Protein AF-A0A9Q3CQA9-F1 (afdb_monomer)

Structure (mmCIF, N/CA/C/O backbone):
data_AF-A0A9Q3CQA9-F1
#
_entry.id   AF-A0A9Q3CQA9-F1
#
loop_
_atom_site.group_PDB
_atom_site.id
_atom_site.type_symbol
_atom_site.label_atom_id
_atom_site.label_alt_id
_atom_site.label_comp_id
_atom_site.label_asym_id
_atom_site.label_entity_id
_atom_site.label_seq_id
_atom_site.pdbx_PDB_ins_code
_atom_site.Cartn_x
_atom_site.Cartn_y
_atom_site.Cartn_z
_atom_site.occupancy
_atom_site.B_iso_or_equiv
_atom_site.auth_seq_id
_atom_site.auth_comp_id
_atom_site.auth_asym_id
_atom_site.auth_atom_id
_atom_site.pdbx_PDB_model_num
ATOM 1 N N . MET A 1 1 ? -3.942 -3.674 -30.592 1.00 35.31 1 MET A N 1
ATOM 2 C CA . MET A 1 1 ? -2.591 -4.211 -30.317 1.00 35.31 1 MET A CA 1
ATOM 3 C C . MET A 1 1 ? -1.719 -3.025 -29.947 1.00 35.31 1 MET A C 1
ATOM 5 O O . MET A 1 1 ? -1.424 -2.223 -30.818 1.00 35.31 1 MET A O 1
ATOM 9 N N . SER A 1 2 ? -1.434 -2.819 -28.662 1.00 37.16 2 SER A N 1
ATOM 10 C CA . SER A 1 2 ? -0.669 -1.647 -28.221 1.00 37.16 2 SER A CA 1
ATOM 11 C C . SER A 1 2 ? 0.801 -1.852 -28.573 1.00 37.16 2 SER A C 1
ATOM 13 O O . SER A 1 2 ? 1.455 -2.723 -28.003 1.00 37.16 2 SER A O 1
ATOM 15 N N . SER A 1 3 ? 1.314 -1.053 -29.502 1.00 43.88 3 SER A N 1
ATOM 16 C CA . SER A 1 3 ? 2.709 -0.997 -29.960 1.00 43.88 3 SER A CA 1
ATOM 17 C C . SER A 1 3 ? 3.686 -0.455 -28.899 1.00 43.88 3 SER A C 1
ATOM 19 O O . SER A 1 3 ? 4.718 0.109 -29.237 1.00 43.88 3 SER A O 1
ATOM 21 N N . ASP A 1 4 ? 3.362 -0.601 -27.610 1.00 55.28 4 ASP A N 1
ATOM 22 C CA . ASP A 1 4 ? 3.894 0.233 -26.524 1.00 55.28 4 ASP A CA 1
ATOM 23 C C . ASP A 1 4 ? 4.779 -0.533 -25.516 1.00 55.28 4 ASP A C 1
ATOM 25 O O . ASP A 1 4 ? 4.992 -0.105 -24.380 1.00 55.28 4 ASP A O 1
ATOM 29 N N . GLY A 1 5 ? 5.299 -1.693 -25.931 1.00 66.62 5 GLY A N 1
ATOM 30 C CA . GLY A 1 5 ? 6.343 -2.462 -25.239 1.00 66.62 5 GLY A CA 1
ATOM 31 C C . GLY A 1 5 ? 5.919 -3.199 -23.962 1.00 66.62 5 GLY A C 1
ATOM 32 O O . GLY A 1 5 ? 6.443 -4.274 -23.700 1.00 66.62 5 GLY A O 1
ATOM 33 N N . LEU A 1 6 ? 4.953 -2.694 -23.188 1.00 75.06 6 LEU A N 1
ATOM 34 C CA . LEU A 1 6 ? 4.469 -3.332 -21.959 1.00 75.06 6 LEU A CA 1
ATOM 35 C C . LEU A 1 6 ? 3.087 -3.967 -22.179 1.00 75.06 6 LEU A C 1
ATOM 37 O O . LEU A 1 6 ? 2.097 -3.274 -22.402 1.00 75.06 6 LEU A O 1
ATOM 41 N N . SER A 1 7 ? 3.002 -5.296 -22.094 1.00 82.56 7 SER A N 1
ATOM 42 C CA . SER A 1 7 ? 1.751 -6.048 -22.260 1.00 82.56 7 SER A CA 1
ATOM 43 C C . SER A 1 7 ? 1.575 -7.107 -21.166 1.00 82.56 7 SER A C 1
ATOM 45 O O . SER A 1 7 ? 2.548 -7.577 -20.574 1.00 82.56 7 SER A O 1
ATOM 47 N N . LYS A 1 8 ? 0.323 -7.501 -20.877 1.00 78.00 8 LYS A N 1
ATOM 48 C CA . LYS A 1 8 ? 0.034 -8.564 -19.893 1.00 78.00 8 LYS A CA 1
ATOM 49 C C . LYS A 1 8 ? 0.731 -9.895 -20.242 1.00 78.00 8 LYS A C 1
ATOM 51 O O . LYS A 1 8 ? 1.300 -10.481 -19.322 1.00 78.00 8 LYS A O 1
ATOM 56 N N . PRO A 1 9 ? 0.747 -10.354 -21.514 1.00 77.62 9 PRO A N 1
ATOM 57 C CA . PRO A 1 9 ? 1.475 -11.565 -21.894 1.00 77.62 9 PRO A CA 1
ATOM 58 C C . PRO A 1 9 ? 2.984 -11.439 -21.694 1.00 77.62 9 PRO A C 1
ATOM 60 O O . PRO A 1 9 ? 3.596 -12.366 -21.180 1.00 77.62 9 PRO A O 1
ATOM 63 N N . LEU A 1 10 ? 3.579 -10.280 -22.012 1.00 78.06 10 LEU A N 1
ATOM 64 C CA . LEU A 1 10 ? 5.006 -10.057 -21.767 1.00 78.06 10 LEU A CA 1
ATOM 65 C C . LEU A 1 10 ? 5.328 -10.163 -20.275 1.00 78.06 10 LEU A C 1
ATOM 67 O O . LEU A 1 10 ? 6.265 -10.856 -19.903 1.00 78.06 10 LEU A O 1
ATOM 71 N N . ARG A 1 11 ? 4.524 -9.534 -19.408 1.00 76.94 11 ARG A N 1
ATOM 72 C CA . ARG A 1 11 ? 4.689 -9.665 -17.953 1.00 76.94 11 ARG A CA 1
ATOM 73 C C . ARG A 1 11 ? 4.642 -11.130 -17.511 1.00 76.94 11 ARG A C 1
ATOM 75 O O . ARG A 1 11 ? 5.478 -11.529 -16.710 1.00 76.94 11 ARG A O 1
ATOM 82 N N . ALA A 1 12 ? 3.681 -11.911 -18.008 1.00 76.56 12 ALA A N 1
ATOM 83 C CA . ALA A 1 12 ? 3.568 -13.330 -17.669 1.00 76.56 12 ALA A CA 1
ATOM 84 C C . ALA A 1 12 ? 4.811 -14.118 -18.116 1.00 76.56 12 ALA A C 1
ATOM 86 O O . ALA A 1 12 ? 5.418 -14.806 -17.301 1.00 76.56 12 ALA A O 1
ATOM 87 N N . ALA A 1 13 ? 5.252 -13.917 -19.360 1.00 78.06 13 ALA A N 1
ATOM 88 C CA . ALA A 1 13 ? 6.439 -14.568 -19.907 1.00 78.06 13 ALA A CA 1
ATOM 89 C C . ALA A 1 13 ? 7.726 -14.198 -19.148 1.00 78.06 13 ALA A C 1
ATOM 91 O O . ALA A 1 13 ? 8.565 -15.057 -18.905 1.00 78.06 13 ALA A O 1
ATOM 92 N N . LEU A 1 14 ? 7.885 -12.938 -18.723 1.00 78.25 14 LEU A N 1
ATOM 93 C CA . LEU A 1 14 ? 9.052 -12.515 -17.938 1.00 78.25 14 LEU A CA 1
ATOM 94 C C . LEU A 1 14 ? 9.069 -13.136 -16.534 1.00 78.25 14 LEU A C 1
ATOM 96 O O . LEU A 1 14 ? 10.142 -13.456 -16.028 1.00 78.25 14 LEU A O 1
ATOM 100 N N . VAL A 1 15 ? 7.900 -13.330 -15.913 1.00 77.06 15 VAL A N 1
ATOM 101 C CA . VAL A 1 15 ? 7.785 -14.031 -14.621 1.00 77.06 15 VAL A CA 1
ATOM 102 C C . VAL A 1 15 ? 8.117 -15.519 -14.768 1.00 77.06 15 VAL A C 1
ATOM 104 O O . VAL A 1 15 ? 8.731 -16.100 -13.876 1.00 77.06 15 VAL A O 1
ATOM 107 N N . GLU A 1 16 ? 7.743 -16.146 -15.884 1.00 78.94 16 GLU A N 1
ATOM 108 C CA . GLU A 1 16 ? 8.148 -17.523 -16.187 1.00 78.94 16 GLU A CA 1
ATOM 109 C C . GLU A 1 16 ? 9.655 -17.617 -16.458 1.00 78.94 16 GLU A C 1
ATOM 111 O O . GLU A 1 16 ? 10.320 -18.508 -15.933 1.00 78.94 16 GLU A O 1
ATOM 116 N N . LEU A 1 17 ? 10.227 -16.663 -17.195 1.00 77.75 17 LEU A N 1
ATOM 117 C CA . LEU A 1 17 ? 11.657 -16.632 -17.501 1.00 77.75 17 LEU A CA 1
ATOM 118 C C . LEU A 1 17 ? 12.518 -16.496 -16.236 1.00 77.75 17 LEU A C 1
ATOM 120 O O . LEU A 1 17 ? 13.511 -17.208 -16.123 1.00 77.75 17 LEU A O 1
ATOM 124 N N . ASP A 1 18 ? 12.109 -15.676 -15.260 1.00 73.50 18 ASP A N 1
ATOM 125 C CA . ASP A 1 18 ? 12.754 -15.604 -13.932 1.00 73.50 18 ASP A CA 1
ATOM 126 C C . ASP A 1 18 ? 12.847 -16.992 -13.269 1.00 73.50 18 ASP A C 1
ATOM 128 O O . ASP A 1 18 ? 13.887 -17.379 -12.737 1.00 73.50 18 ASP A O 1
ATOM 132 N N . ARG A 1 19 ? 11.782 -17.798 -13.372 1.00 76.81 19 ARG A N 1
ATOM 133 C CA . ARG A 1 19 ? 11.736 -19.140 -12.771 1.00 76.81 19 ARG A CA 1
ATOM 134 C C . ARG A 1 19 ? 12.602 -20.161 -13.504 1.00 76.81 19 ARG A C 1
ATOM 136 O O . ARG A 1 19 ? 13.185 -21.022 -12.851 1.00 76.81 19 ARG A O 1
ATOM 143 N N . TYR A 1 20 ? 12.656 -20.099 -14.834 1.00 80.75 20 TYR A N 1
ATOM 144 C CA . TYR A 1 20 ? 13.288 -21.141 -15.650 1.00 80.75 20 TYR A CA 1
ATOM 145 C C . TYR A 1 20 ? 14.710 -20.800 -16.113 1.00 80.75 20 TYR A C 1
ATOM 147 O O . TYR A 1 20 ? 15.463 -21.716 -16.440 1.00 80.75 20 TYR A O 1
ATOM 155 N N . ILE A 1 21 ? 15.109 -19.521 -16.137 1.00 83.44 21 ILE A N 1
ATOM 156 C CA . ILE A 1 21 ? 16.432 -19.087 -16.624 1.00 83.44 21 ILE A CA 1
ATOM 157 C C . ILE A 1 21 ? 17.040 -17.990 -15.718 1.00 83.44 21 ILE A C 1
ATOM 159 O O . ILE A 1 21 ? 17.185 -16.836 -16.137 1.00 83.44 21 ILE A O 1
ATOM 163 N N . PRO A 1 22 ? 17.484 -18.336 -14.491 1.00 80.12 22 PRO A N 1
ATOM 164 C CA . PRO A 1 22 ? 18.067 -17.378 -13.544 1.00 80.12 22 PRO A CA 1
ATOM 165 C C . PRO A 1 22 ? 19.235 -16.519 -14.078 1.00 80.12 22 PRO A C 1
ATOM 167 O O . PRO A 1 22 ? 19.304 -15.344 -13.717 1.00 80.12 22 PRO A O 1
ATOM 170 N N . PRO A 1 23 ? 20.139 -17.011 -14.958 1.00 87.12 23 PRO A N 1
ATOM 171 C CA . PRO A 1 23 ? 21.236 -16.191 -15.485 1.00 87.12 23 PRO A CA 1
ATOM 172 C C . PRO A 1 23 ? 20.792 -14.969 -16.301 1.00 87.12 23 PRO A C 1
ATOM 174 O O . PRO A 1 23 ? 21.544 -14.004 -16.415 1.00 87.12 23 PRO A O 1
ATOM 177 N N . LEU A 1 24 ? 19.582 -14.988 -16.870 1.00 84.62 24 LEU A N 1
ATOM 178 C CA . LEU A 1 24 ? 19.046 -13.868 -17.649 1.00 84.62 24 LEU A CA 1
ATOM 179 C C . LEU A 1 24 ? 18.341 -12.821 -16.781 1.00 84.62 24 LEU A C 1
ATOM 181 O O . LEU A 1 24 ? 18.075 -11.715 -17.261 1.00 84.62 24 LEU A O 1
ATOM 185 N N . LEU A 1 25 ? 18.060 -13.143 -15.516 1.00 85.25 25 LEU A N 1
ATOM 186 C CA . LEU A 1 25 ? 17.308 -12.278 -14.616 1.00 85.25 25 LEU A CA 1
ATOM 187 C C . LEU A 1 25 ? 17.906 -10.866 -14.492 1.00 85.25 25 LEU A C 1
ATOM 189 O O . LEU A 1 25 ? 17.133 -9.922 -14.642 1.00 85.25 25 LEU A O 1
ATOM 193 N N . PRO A 1 26 ? 19.230 -10.665 -14.315 1.00 88.62 26 PRO A N 1
ATOM 194 C CA . PRO A 1 26 ? 19.786 -9.316 -14.189 1.00 88.62 26 PRO A CA 1
ATOM 195 C C . PRO A 1 26 ? 19.536 -8.450 -15.433 1.00 88.62 26 PRO A C 1
ATOM 197 O O . PRO A 1 26 ? 19.167 -7.283 -15.324 1.00 88.62 26 PRO A O 1
ATOM 200 N N . ILE A 1 27 ? 19.656 -9.041 -16.627 1.00 88.25 27 ILE A N 1
ATOM 201 C CA . ILE A 1 27 ? 19.441 -8.345 -17.906 1.00 88.25 27 ILE A CA 1
ATOM 202 C C . ILE A 1 27 ? 17.962 -7.971 -18.063 1.00 88.25 27 ILE A C 1
ATOM 204 O O . ILE A 1 27 ? 17.628 -6.871 -18.514 1.00 88.25 27 ILE A O 1
ATOM 208 N N . VAL A 1 28 ? 17.064 -8.888 -17.694 1.00 88.31 28 VAL A N 1
ATOM 209 C CA . VAL A 1 28 ? 15.616 -8.654 -17.732 1.00 88.31 28 VAL A CA 1
ATOM 210 C C . VAL A 1 28 ? 15.214 -7.582 -16.723 1.00 88.31 28 VAL A C 1
ATOM 212 O O . VAL A 1 28 ? 14.477 -6.669 -17.091 1.00 88.31 28 VAL A O 1
ATOM 215 N N . GLN A 1 29 ? 15.713 -7.658 -15.487 1.00 90.62 29 GLN A N 1
ATOM 216 C CA . GLN A 1 29 ? 15.457 -6.677 -14.433 1.00 90.62 29 GLN A CA 1
ATOM 217 C C . GLN A 1 29 ? 15.866 -5.276 -14.876 1.00 90.62 29 GLN A C 1
ATOM 219 O O . GLN A 1 29 ? 15.056 -4.358 -14.784 1.00 90.62 29 GLN A O 1
ATOM 224 N N . GLU A 1 30 ? 17.078 -5.112 -15.408 1.00 90.44 30 GLU A N 1
ATOM 225 C CA . GLU A 1 30 ? 17.573 -3.810 -15.852 1.00 90.44 30 GLU A CA 1
ATOM 226 C C . GLU A 1 30 ? 16.706 -3.223 -16.976 1.00 90.44 30 GLU A C 1
ATOM 228 O O . GLU A 1 30 ? 16.252 -2.076 -16.896 1.00 90.44 30 GLU A O 1
ATOM 233 N N . LYS A 1 31 ? 16.438 -4.010 -18.026 1.00 89.94 31 LYS A N 1
ATOM 234 C CA . LYS A 1 31 ? 15.632 -3.551 -19.168 1.00 89.94 31 LYS A CA 1
ATOM 235 C C . LYS A 1 31 ? 14.195 -3.245 -18.763 1.00 89.94 31 LYS A C 1
ATOM 237 O O . LYS A 1 31 ? 13.649 -2.224 -19.183 1.00 89.94 31 LYS A O 1
ATOM 242 N N . LEU A 1 32 ? 13.594 -4.105 -17.943 1.00 91.31 32 LEU A N 1
ATOM 243 C CA . LEU A 1 32 ? 12.234 -3.918 -17.459 1.00 91.31 32 LEU A CA 1
ATOM 244 C C . LEU A 1 32 ? 12.149 -2.696 -16.546 1.00 91.31 32 LEU A C 1
ATOM 246 O O . LEU A 1 32 ? 11.272 -1.864 -16.745 1.00 91.31 32 LEU A O 1
ATOM 250 N N . LEU A 1 33 ? 13.074 -2.533 -15.601 1.00 92.50 33 LEU A N 1
ATOM 251 C CA . LEU A 1 33 ? 13.073 -1.392 -14.689 1.00 92.50 33 LEU A CA 1
ATOM 252 C C . LEU A 1 33 ? 13.235 -0.067 -15.442 1.00 92.50 33 LEU A C 1
ATOM 254 O O . LEU A 1 33 ? 12.526 0.891 -15.148 1.00 92.50 33 LEU A O 1
ATOM 258 N N . ASN A 1 34 ? 14.088 -0.029 -16.469 1.00 90.75 34 ASN A N 1
ATOM 259 C CA . ASN A 1 34 ? 14.213 1.133 -17.346 1.00 90.75 34 ASN A CA 1
ATOM 260 C C . ASN A 1 34 ? 12.924 1.434 -18.120 1.00 90.75 34 ASN A C 1
ATOM 262 O O . ASN A 1 34 ? 12.523 2.593 -18.198 1.00 90.75 34 ASN A O 1
ATOM 266 N N . LEU A 1 35 ? 12.259 0.411 -18.664 1.00 90.75 35 LEU A N 1
ATOM 267 C CA . LEU A 1 35 ? 10.968 0.572 -19.336 1.00 90.75 35 LEU A CA 1
ATOM 268 C C . LEU A 1 35 ? 9.910 1.129 -18.372 1.00 90.75 35 LEU A C 1
ATOM 270 O O . LEU A 1 35 ? 9.194 2.068 -18.716 1.00 90.75 35 LEU A O 1
ATOM 274 N N . LEU A 1 36 ? 9.824 0.568 -17.163 1.00 92.25 36 LEU A N 1
ATOM 275 C CA . LEU A 1 36 ? 8.880 1.003 -16.135 1.00 92.25 36 LEU A CA 1
ATOM 276 C C . LEU A 1 36 ? 9.161 2.440 -15.690 1.00 92.25 36 LEU A C 1
ATOM 278 O O . LEU A 1 36 ? 8.227 3.232 -15.606 1.00 92.25 36 LEU A O 1
ATOM 282 N N . ALA A 1 37 ? 10.427 2.796 -15.467 1.00 91.06 37 ALA A N 1
ATOM 283 C CA . ALA A 1 37 ? 10.817 4.156 -15.115 1.00 91.06 37 ALA A CA 1
ATOM 284 C C . ALA A 1 37 ? 10.406 5.150 -16.207 1.00 91.06 37 ALA A C 1
ATOM 286 O O . ALA A 1 37 ? 9.688 6.097 -15.910 1.00 91.06 37 ALA A O 1
ATOM 287 N N . VAL A 1 38 ? 10.695 4.867 -17.482 1.00 89.06 38 VAL A N 1
ATOM 288 C CA . VAL A 1 38 ? 10.288 5.750 -18.589 1.00 89.06 38 VAL A CA 1
ATOM 289 C C . VAL A 1 38 ? 8.769 5.922 -18.639 1.00 89.06 38 VAL A C 1
ATOM 291 O O . VAL A 1 38 ? 8.284 7.029 -18.855 1.00 89.06 38 VAL A O 1
ATOM 294 N N . LYS A 1 39 ? 7.991 4.862 -18.391 1.00 89.69 39 LYS A N 1
ATOM 295 C CA . LYS A 1 39 ? 6.521 4.958 -18.372 1.00 89.69 39 LYS A CA 1
ATOM 296 C C . LYS A 1 39 ? 5.960 5.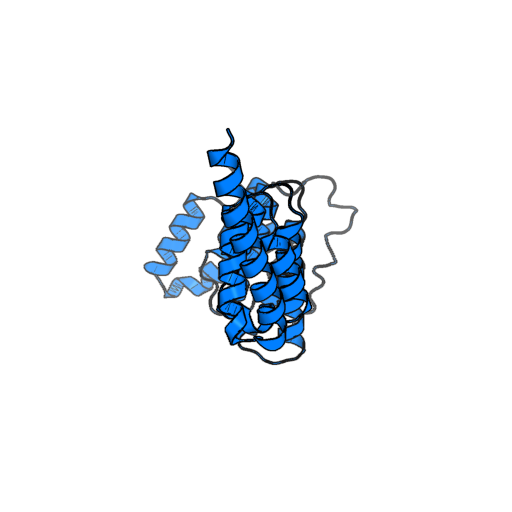709 -17.158 1.00 89.69 39 LYS A C 1
ATOM 298 O O . LYS A 1 39 ? 4.844 6.212 -17.252 1.00 89.69 39 LYS A O 1
ATOM 303 N N . LEU A 1 40 ? 6.690 5.780 -16.044 1.00 90.31 40 LEU A N 1
ATOM 304 C CA . LEU A 1 40 ? 6.222 6.385 -14.788 1.00 90.31 40 LEU A CA 1
ATOM 305 C C . LEU A 1 40 ? 6.797 7.780 -14.507 1.00 90.31 40 LEU A C 1
ATOM 307 O O . LEU A 1 40 ? 6.146 8.560 -13.816 1.00 90.31 40 LEU A O 1
ATOM 311 N N . SER A 1 41 ? 7.995 8.092 -15.002 1.00 87.56 41 SER A N 1
ATOM 312 C CA . SER A 1 41 ? 8.691 9.370 -14.791 1.00 87.56 41 SER A CA 1
ATOM 313 C C . SER A 1 41 ? 9.148 10.052 -16.082 1.00 87.56 41 SER A C 1
ATOM 315 O O . SER A 1 41 ? 9.584 11.196 -16.024 1.00 87.56 41 SER A O 1
ATOM 317 N N . GLY A 1 42 ? 9.069 9.381 -17.237 1.00 84.75 42 GLY A N 1
ATOM 318 C CA . GLY A 1 42 ? 9.608 9.880 -18.510 1.00 84.75 42 GLY A CA 1
ATOM 319 C C . GLY A 1 42 ? 11.113 9.648 -18.691 1.00 84.75 42 GLY A C 1
ATOM 320 O O . GLY A 1 42 ? 11.633 9.840 -19.786 1.00 84.75 42 GLY A O 1
ATOM 321 N N . GLU A 1 43 ? 11.815 9.177 -17.659 1.00 84.19 43 GLU A N 1
ATOM 322 C CA . GLU A 1 43 ? 13.265 8.976 -17.666 1.00 84.19 43 GLU A CA 1
ATOM 323 C C . GLU A 1 43 ? 13.651 7.529 -17.329 1.00 84.19 43 GLU A C 1
ATOM 325 O O . GLU A 1 43 ? 12.923 6.808 -16.650 1.00 84.19 43 GLU A O 1
ATOM 330 N N . LYS A 1 44 ? 14.838 7.097 -17.776 1.00 87.12 44 LYS A N 1
ATOM 331 C CA . LYS A 1 44 ? 15.408 5.795 -17.393 1.00 87.12 44 LYS A CA 1
ATOM 332 C C . LYS A 1 44 ? 15.691 5.736 -15.892 1.00 87.12 44 LYS A C 1
ATOM 334 O O . LYS A 1 44 ? 15.967 6.758 -15.264 1.00 87.12 44 LYS A O 1
ATOM 339 N N . PHE A 1 45 ? 15.678 4.526 -15.336 1.00 86.62 45 PHE A N 1
ATOM 340 C CA . PHE A 1 45 ? 15.959 4.320 -13.922 1.00 86.62 45 PHE A CA 1
ATOM 341 C C . PHE A 1 45 ? 17.409 4.700 -13.606 1.00 86.62 45 PHE A C 1
ATOM 343 O O . PHE A 1 45 ? 18.335 4.320 -14.324 1.00 86.62 45 PHE A O 1
ATOM 350 N N . LYS A 1 46 ? 17.605 5.440 -12.514 1.00 82.06 46 LYS A N 1
ATOM 351 C CA . LYS A 1 46 ? 18.921 5.849 -12.019 1.00 82.06 46 LYS A CA 1
ATOM 352 C C . LYS A 1 46 ? 19.102 5.281 -10.608 1.00 82.06 46 LYS A C 1
ATOM 354 O O . LYS A 1 46 ? 18.230 5.512 -9.770 1.00 82.06 46 LYS A O 1
ATOM 359 N N . PRO A 1 47 ? 20.180 4.525 -10.340 1.00 74.81 47 PRO A N 1
ATOM 360 C CA . PRO A 1 47 ? 20.432 3.983 -9.012 1.00 74.81 47 PRO A CA 1
ATOM 361 C C . PRO A 1 47 ? 20.802 5.091 -8.004 1.00 74.81 47 PRO A C 1
ATOM 363 O O . PRO A 1 47 ? 21.239 6.173 -8.413 1.00 74.81 47 PRO A O 1
ATOM 366 N N . PRO A 1 48 ? 20.674 4.817 -6.691 1.00 68.75 48 PRO A N 1
ATOM 367 C CA . PRO A 1 48 ? 20.981 5.788 -5.641 1.00 68.75 48 PRO A CA 1
ATOM 368 C C . PRO A 1 48 ? 22.433 6.272 -5.714 1.00 68.75 48 PRO A C 1
ATOM 370 O O . PRO A 1 48 ? 23.348 5.462 -5.874 1.00 68.75 48 PRO A O 1
ATOM 373 N N . GLY A 1 49 ? 22.647 7.581 -5.555 1.00 63.34 49 GLY A N 1
ATOM 374 C CA . GLY A 1 49 ? 23.975 8.214 -5.583 1.00 63.34 49 GLY A CA 1
ATOM 375 C C . GLY A 1 49 ? 24.302 8.985 -6.867 1.00 63.34 49 GLY A C 1
ATOM 376 O O . GLY A 1 49 ? 25.282 9.725 -6.892 1.00 63.34 49 GLY A O 1
ATOM 377 N N . MET A 1 50 ? 23.470 8.885 -7.906 1.00 60.47 50 MET A N 1
ATOM 378 C CA . MET A 1 50 ? 23.468 9.860 -9.002 1.00 60.47 50 MET A CA 1
ATOM 379 C C . MET A 1 50 ? 22.567 11.047 -8.635 1.00 60.47 50 MET A C 1
ATOM 381 O O . MET A 1 50 ? 21.555 10.834 -7.975 1.00 60.47 50 MET A O 1
ATOM 385 N N . PRO A 1 51 ? 22.879 12.293 -9.037 1.00 55.34 51 PRO A N 1
ATOM 386 C CA . PRO A 1 51 ? 21.967 13.412 -8.837 1.00 55.34 51 PRO A CA 1
ATOM 387 C C . PRO A 1 51 ? 20.679 13.142 -9.617 1.00 55.34 51 PRO A C 1
ATOM 389 O O . PRO A 1 51 ? 20.663 13.152 -10.850 1.00 55.34 51 PRO A O 1
ATOM 392 N N . VAL A 1 52 ? 19.602 12.855 -8.889 1.00 55.47 52 VAL A N 1
ATOM 393 C CA . VAL A 1 52 ? 18.304 12.558 -9.482 1.00 55.47 52 VAL A CA 1
ATOM 394 C C . VAL A 1 52 ? 17.358 13.711 -9.220 1.00 55.47 52 VAL A C 1
ATOM 396 O O . VAL A 1 52 ? 16.962 13.964 -8.087 1.00 55.47 52 VAL A O 1
ATOM 399 N N . ASN A 1 53 ? 16.984 14.421 -10.280 1.00 55.84 53 ASN A N 1
ATOM 400 C CA . ASN A 1 53 ? 15.957 15.448 -10.212 1.00 55.84 53 ASN A CA 1
ATOM 401 C C . ASN A 1 53 ? 14.654 14.876 -10.782 1.00 55.84 53 ASN A C 1
ATOM 403 O O . ASN A 1 53 ? 14.181 15.310 -11.822 1.00 55.84 53 ASN A O 1
ATOM 407 N N . TRP A 1 54 ? 14.018 13.933 -10.073 1.00 56.44 54 TRP A N 1
ATOM 408 C CA . TRP A 1 54 ? 12.684 13.412 -10.446 1.00 56.44 54 TRP A CA 1
ATOM 409 C C . TRP A 1 54 ? 11.571 14.481 -10.439 1.00 56.44 54 TRP A C 1
ATOM 411 O O . TRP A 1 54 ? 10.416 14.200 -10.777 1.00 56.44 54 TRP A O 1
ATOM 421 N N . ARG A 1 55 ? 11.912 15.698 -10.000 1.00 47.12 55 ARG A N 1
ATOM 422 C CA . ARG A 1 55 ? 11.089 16.912 -10.030 1.00 47.12 55 ARG A CA 1
ATOM 423 C C . ARG A 1 55 ? 11.206 17.687 -11.340 1.00 47.12 55 ARG A C 1
ATOM 425 O O . ARG A 1 55 ? 10.299 18.451 -11.651 1.00 47.12 55 ARG A O 1
ATOM 432 N N . ALA A 1 56 ? 12.284 17.490 -12.096 1.00 45.97 56 ALA A N 1
ATOM 433 C CA . ALA A 1 56 ? 12.386 17.972 -13.462 1.00 45.97 56 ALA A CA 1
ATOM 434 C C . ALA A 1 56 ? 11.617 16.986 -14.343 1.00 45.97 56 ALA A C 1
ATOM 436 O O . ALA A 1 56 ? 12.184 16.099 -14.969 1.00 45.97 56 ALA A O 1
ATOM 437 N N . GLY A 1 57 ? 10.289 17.111 -14.346 1.00 48.38 57 GLY A N 1
ATOM 438 C CA . GLY A 1 57 ? 9.543 16.648 -15.508 1.00 48.38 57 GLY A CA 1
ATOM 439 C C . GLY A 1 57 ? 10.093 17.345 -16.762 1.00 48.38 57 GLY A C 1
ATOM 440 O O . GLY A 1 57 ? 10.757 18.382 -16.638 1.00 48.38 57 GLY A O 1
ATOM 441 N N . PRO A 1 58 ? 9.846 16.802 -17.962 1.00 41.75 58 PRO A N 1
ATOM 442 C CA . PRO A 1 58 ? 10.259 17.462 -19.193 1.00 41.75 58 PRO A CA 1
ATOM 443 C C . PRO A 1 58 ? 9.806 18.929 -19.190 1.00 41.75 58 PRO A C 1
ATOM 445 O O . PRO A 1 58 ? 8.759 19.259 -18.626 1.00 41.75 58 PRO A O 1
ATOM 448 N N . SER A 1 59 ? 10.617 19.811 -19.780 1.00 35.81 59 SER A N 1
ATOM 449 C CA . SER A 1 59 ? 10.278 21.227 -19.932 1.00 35.81 59 SER A CA 1
ATOM 450 C C . SER A 1 59 ? 8.845 21.359 -20.450 1.00 35.81 59 SER A C 1
ATOM 452 O O . SER A 1 59 ? 8.458 20.684 -21.405 1.00 35.81 59 SER A O 1
ATOM 454 N N . VAL A 1 60 ? 8.065 22.238 -19.817 1.00 44.00 60 VAL A N 1
ATOM 455 C CA . VAL A 1 60 ? 6.635 22.497 -20.082 1.00 44.00 60 VAL A CA 1
ATOM 456 C C . VAL A 1 60 ? 6.363 22.840 -21.561 1.00 44.00 60 VAL A C 1
ATOM 458 O O . VAL A 1 60 ? 5.227 22.799 -22.016 1.00 44.00 60 VAL A O 1
ATOM 461 N N . THR A 1 61 ? 7.408 23.118 -22.337 1.00 40.03 61 THR A N 1
ATOM 462 C CA . THR A 1 61 ? 7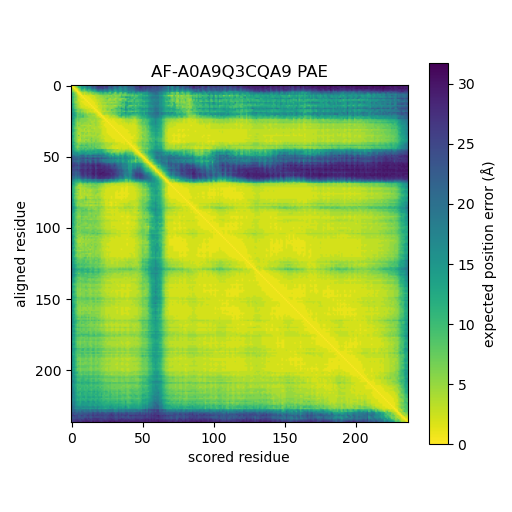.365 23.455 -23.759 1.00 40.03 61 THR A CA 1
ATOM 463 C C . THR A 1 61 ? 7.283 22.268 -24.733 1.00 40.03 61 THR A C 1
ATOM 465 O O . THR A 1 61 ? 6.910 22.514 -25.873 1.00 40.03 61 THR A O 1
ATOM 468 N N . ASP A 1 62 ? 7.542 21.013 -24.324 1.00 40.41 62 ASP A N 1
ATOM 469 C CA . ASP A 1 62 ? 7.532 19.836 -25.236 1.00 40.41 62 ASP A CA 1
ATOM 470 C C . ASP A 1 62 ? 6.497 18.738 -24.886 1.00 40.41 62 ASP A C 1
ATOM 472 O O . ASP A 1 62 ? 6.406 17.708 -25.553 1.00 40.41 62 ASP A O 1
ATOM 476 N N . LEU A 1 63 ? 5.681 18.934 -23.844 1.00 42.62 63 LEU A N 1
ATOM 477 C CA . LEU A 1 63 ? 4.788 17.905 -23.276 1.00 42.62 63 LEU A CA 1
ATOM 478 C C . LEU A 1 63 ? 3.315 17.999 -23.681 1.00 42.62 63 LEU A C 1
ATOM 480 O O . LEU A 1 63 ? 2.485 17.240 -23.178 1.00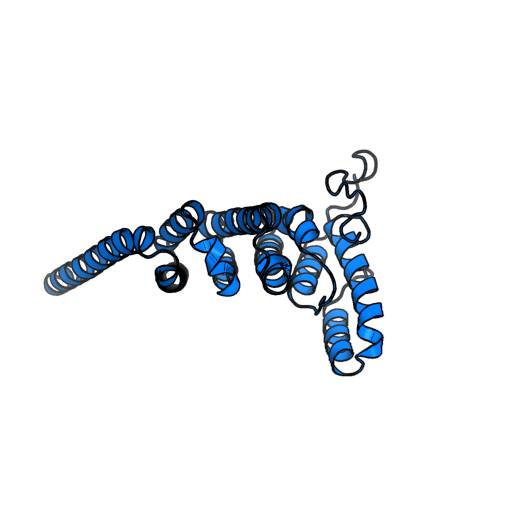 42.62 63 LEU A O 1
ATOM 484 N N . SER A 1 64 ? 2.966 18.896 -24.595 1.00 37.25 64 SER A N 1
ATOM 485 C CA . SER A 1 64 ? 1.574 19.192 -24.948 1.00 37.25 64 SER A CA 1
ATOM 486 C C . SER A 1 64 ? 0.817 18.053 -25.653 1.00 37.25 64 SER A C 1
ATOM 488 O O . SER A 1 64 ? -0.300 18.288 -26.102 1.00 37.25 64 SER A O 1
ATOM 490 N N . THR A 1 65 ? 1.371 16.840 -25.812 1.00 42.59 65 THR A N 1
ATOM 491 C CA . THR A 1 65 ? 0.775 15.833 -26.717 1.00 42.59 65 THR A CA 1
ATOM 492 C C . THR A 1 65 ? 0.646 14.389 -26.239 1.00 42.59 65 THR A C 1
ATOM 494 O O . THR A 1 65 ? 0.087 13.605 -26.998 1.00 42.59 65 THR A O 1
ATOM 497 N N . MET A 1 66 ? 0.990 13.997 -25.007 1.00 48.66 66 MET A N 1
ATOM 498 C CA . MET A 1 66 ? 0.471 12.722 -24.475 1.00 48.66 66 MET A CA 1
ATOM 499 C C . MET A 1 66 ? 0.245 12.773 -22.970 1.00 48.66 66 MET A C 1
ATOM 501 O O . MET A 1 66 ? 1.172 12.641 -22.173 1.00 48.66 66 MET A O 1
ATOM 505 N N . THR A 1 67 ? -1.023 12.868 -22.574 1.00 62.34 67 THR A N 1
ATOM 506 C CA . THR A 1 67 ? -1.442 12.384 -21.261 1.00 62.34 67 THR A CA 1
ATOM 507 C C . THR A 1 67 ? -0.966 10.932 -21.113 1.00 62.34 67 THR A C 1
ATOM 509 O O . THR A 1 67 ? -1.190 10.112 -22.011 1.00 62.34 67 THR A O 1
ATOM 512 N N . PRO A 1 68 ? -0.264 10.586 -20.021 1.00 69.44 68 PRO A N 1
ATOM 513 C CA . PRO A 1 68 ? 0.253 9.239 -19.842 1.00 69.44 68 PRO A CA 1
ATOM 514 C C . PRO A 1 68 ? -0.918 8.255 -19.845 1.00 69.44 68 PRO A C 1
ATOM 516 O O . PRO A 1 68 ? -1.856 8.380 -19.054 1.00 69.44 68 PRO A O 1
ATOM 519 N N . ASN A 1 69 ? -0.882 7.284 -20.762 1.00 87.44 69 ASN A N 1
ATOM 520 C CA . ASN A 1 69 ? -1.953 6.306 -20.916 1.00 87.44 69 ASN A CA 1
ATOM 521 C C . ASN A 1 69 ? -2.164 5.560 -19.588 1.00 87.44 69 ASN A C 1
ATOM 523 O O . ASN A 1 69 ? -1.326 4.751 -19.179 1.00 87.44 69 ASN A O 1
ATOM 527 N N . ARG A 1 70 ? -3.300 5.818 -18.925 1.00 90.75 70 ARG A N 1
ATOM 528 C CA . ARG A 1 70 ? -3.630 5.289 -17.589 1.00 90.75 70 ARG A CA 1
ATOM 529 C C . ARG A 1 70 ? -3.586 3.762 -17.537 1.00 90.75 70 ARG A C 1
ATOM 531 O O . ARG A 1 70 ? -3.206 3.200 -16.512 1.00 90.75 70 ARG A O 1
ATOM 538 N N . VAL A 1 71 ? -3.906 3.085 -18.643 1.00 91.19 71 VAL A N 1
ATOM 539 C CA . VAL A 1 71 ? -3.827 1.619 -18.750 1.00 91.19 71 VAL A CA 1
ATOM 540 C C . VAL A 1 71 ? -2.372 1.154 -18.690 1.00 91.19 71 VAL A C 1
ATOM 542 O O . VAL A 1 71 ? -2.050 0.226 -17.944 1.00 91.19 71 VAL A O 1
ATOM 545 N N . THR A 1 72 ? -1.481 1.823 -19.427 1.00 90.62 72 THR A N 1
ATOM 546 C CA . THR A 1 72 ? -0.039 1.535 -19.422 1.00 90.62 72 THR A CA 1
ATOM 547 C C . THR A 1 72 ? 0.577 1.843 -18.059 1.00 90.62 72 THR A C 1
ATOM 549 O O . THR A 1 72 ? 1.318 1.014 -17.536 1.00 90.62 72 THR A O 1
ATOM 552 N N . VAL A 1 73 ? 0.220 2.975 -17.442 1.00 94.25 73 VAL A N 1
ATOM 553 C CA . VAL A 1 73 ? 0.672 3.352 -16.089 1.00 94.25 73 VAL A CA 1
ATOM 554 C C . VAL A 1 73 ? 0.223 2.318 -15.057 1.00 94.25 73 VAL A C 1
ATOM 556 O O . VAL A 1 73 ? 1.039 1.815 -14.289 1.00 94.25 73 VAL A O 1
ATOM 559 N N . THR A 1 74 ? -1.051 1.922 -15.082 1.00 95.44 74 THR A N 1
ATOM 560 C CA . THR A 1 74 ? -1.593 0.896 -14.177 1.00 95.44 74 THR A CA 1
ATOM 561 C C . THR A 1 74 ? -0.838 -0.425 -14.325 1.00 95.44 74 THR A C 1
ATOM 563 O O . THR A 1 74 ? -0.494 -1.067 -13.330 1.00 95.44 74 THR A O 1
ATOM 566 N N . LEU A 1 75 ? -0.557 -0.847 -15.562 1.00 93.56 75 LEU A N 1
ATOM 567 C CA . LEU A 1 75 ? 0.214 -2.061 -15.817 1.00 93.56 75 LEU A CA 1
ATOM 568 C C . LEU A 1 75 ? 1.662 -1.920 -15.335 1.00 93.56 75 LEU A C 1
ATOM 570 O O . LEU A 1 75 ? 2.195 -2.872 -14.764 1.00 93.56 75 LEU A O 1
ATOM 574 N N . ALA A 1 76 ? 2.280 -0.753 -15.514 1.00 94.38 76 ALA A N 1
ATOM 575 C CA . ALA A 1 76 ? 3.635 -0.482 -15.051 1.00 94.38 76 ALA A CA 1
ATOM 576 C C . ALA A 1 76 ? 3.737 -0.561 -13.522 1.00 94.38 76 ALA A C 1
ATOM 578 O O . ALA A 1 76 ? 4.578 -1.296 -13.012 1.00 94.38 76 ALA A O 1
ATOM 579 N N . LEU A 1 77 ? 2.822 0.087 -12.795 1.00 96.62 77 LEU A N 1
ATOM 580 C CA . LEU A 1 77 ? 2.745 0.041 -11.329 1.00 96.62 77 LEU A CA 1
ATOM 581 C C . LEU A 1 77 ? 2.529 -1.391 -10.816 1.00 96.62 77 LEU A C 1
ATOM 583 O O . LEU A 1 77 ? 3.268 -1.869 -9.958 1.00 96.62 77 LEU A O 1
ATOM 587 N N . LYS A 1 78 ? 1.573 -2.128 -11.399 1.00 95.62 78 LYS A N 1
ATOM 588 C CA . LYS A 1 78 ? 1.332 -3.538 -11.037 1.00 95.62 78 LYS A CA 1
ATOM 589 C C . LYS A 1 78 ? 2.549 -4.420 -11.320 1.00 95.62 78 LYS A C 1
ATOM 591 O O . LYS A 1 78 ? 2.824 -5.347 -10.562 1.00 95.62 78 LYS A O 1
ATOM 596 N N . THR A 1 79 ? 3.272 -4.160 -12.408 1.00 94.19 79 THR A N 1
ATOM 597 C CA . THR A 1 79 ? 4.495 -4.902 -12.744 1.00 94.19 79 THR A CA 1
ATOM 598 C C . THR A 1 79 ? 5.608 -4.579 -11.755 1.00 94.19 79 THR A C 1
ATOM 600 O O . THR A 1 79 ? 6.221 -5.504 -11.238 1.00 94.19 79 THR A O 1
ATOM 603 N N . LEU A 1 80 ? 5.807 -3.300 -11.426 1.00 95.25 80 LEU A N 1
ATOM 604 C CA . LEU A 1 80 ? 6.809 -2.853 -10.462 1.00 95.25 80 LEU A CA 1
ATOM 605 C C . LEU A 1 80 ? 6.608 -3.484 -9.076 1.00 95.25 80 LEU A C 1
ATOM 607 O O . LEU A 1 80 ? 7.573 -3.942 -8.475 1.00 95.25 80 LEU A O 1
ATOM 611 N N . GLY A 1 81 ? 5.361 -3.559 -8.601 1.00 94.31 81 GLY A N 1
ATOM 612 C CA . GLY A 1 81 ? 5.039 -4.140 -7.294 1.00 94.31 81 GLY A CA 1
ATOM 613 C C . GLY A 1 81 ? 5.122 -5.667 -7.218 1.00 94.31 81 GLY A C 1
ATOM 614 O O . GLY A 1 81 ? 5.310 -6.213 -6.134 1.00 94.31 81 GLY A O 1
ATOM 615 N N . THR A 1 82 ? 4.992 -6.375 -8.346 1.00 91.50 82 THR A N 1
ATOM 616 C CA . THR A 1 82 ? 4.889 -7.850 -8.351 1.00 91.50 82 THR A CA 1
ATOM 617 C C . THR A 1 82 ? 6.076 -8.573 -8.973 1.00 91.50 82 THR A C 1
ATOM 619 O O . THR A 1 82 ? 6.248 -9.764 -8.718 1.00 91.50 82 THR A O 1
ATOM 622 N N . PHE A 1 83 ? 6.876 -7.900 -9.800 1.00 91.25 83 PHE A N 1
ATOM 623 C CA . PHE A 1 83 ? 8.055 -8.494 -10.418 1.00 91.25 83 PHE A CA 1
ATOM 624 C C . PHE A 1 83 ? 9.247 -8.497 -9.452 1.00 91.25 83 PHE A C 1
ATOM 626 O O . PHE A 1 83 ? 9.401 -7.618 -8.604 1.00 91.25 83 PHE A O 1
ATOM 633 N N . ASN A 1 84 ? 10.109 -9.502 -9.588 1.00 88.56 84 ASN A N 1
ATOM 634 C CA . ASN A 1 84 ? 11.282 -9.675 -8.747 1.00 88.56 84 ASN A CA 1
ATOM 635 C C . ASN A 1 84 ? 12.398 -8.694 -9.146 1.00 88.56 84 ASN A C 1
ATOM 637 O O . ASN A 1 84 ? 13.162 -8.961 -10.069 1.00 88.56 84 ASN A O 1
ATOM 641 N N . PHE A 1 85 ? 12.528 -7.582 -8.420 1.00 90.25 85 PHE A N 1
ATOM 642 C CA . PHE A 1 85 ? 13.642 -6.625 -8.549 1.00 90.25 85 PHE A CA 1
ATOM 643 C C . PHE A 1 85 ? 14.679 -6.760 -7.424 1.00 90.25 85 PHE A C 1
ATOM 645 O O . PHE A 1 85 ? 15.337 -5.785 -7.051 1.00 90.25 85 PHE A O 1
ATOM 652 N N . LYS A 1 86 ? 14.835 -7.959 -6.845 1.00 86.81 86 LYS A N 1
ATOM 653 C CA . LYS A 1 86 ? 15.833 -8.196 -5.795 1.00 86.81 86 LYS A CA 1
ATOM 654 C C . LYS A 1 86 ? 17.224 -7.770 -6.278 1.00 86.81 86 LYS A C 1
ATOM 656 O O . LYS A 1 86 ? 17.662 -8.181 -7.345 1.00 86.81 86 LYS A O 1
ATOM 661 N N . GLY A 1 87 ? 17.909 -6.967 -5.464 1.00 85.88 87 GLY A N 1
ATOM 662 C CA . GLY A 1 87 ? 19.216 -6.382 -5.790 1.00 85.88 87 GLY A CA 1
ATOM 663 C C . GLY A 1 87 ? 19.150 -4.903 -6.181 1.00 85.88 87 GLY A C 1
ATOM 664 O O . GLY A 1 87 ? 20.151 -4.203 -6.044 1.00 85.88 87 GLY A O 1
ATOM 665 N N . TYR A 1 88 ? 17.976 -4.397 -6.563 1.00 89.69 88 TYR A N 1
ATOM 666 C CA . TYR A 1 88 ? 17.753 -2.973 -6.803 1.00 89.69 88 TYR A CA 1
ATOM 667 C C . TYR A 1 88 ? 17.228 -2.284 -5.542 1.00 89.69 88 TYR A C 1
ATOM 669 O O . TYR A 1 88 ? 16.427 -2.843 -4.794 1.00 89.69 88 TYR A O 1
ATOM 677 N N . ARG A 1 89 ? 17.680 -1.049 -5.310 1.00 90.62 89 ARG A N 1
ATOM 678 C CA . ARG A 1 89 ? 17.142 -0.160 -4.271 1.00 90.62 89 ARG A CA 1
ATOM 679 C C . ARG A 1 89 ? 16.104 0.741 -4.918 1.00 90.62 89 ARG A C 1
ATOM 681 O O . ARG A 1 89 ? 16.457 1.564 -5.761 1.00 90.62 89 ARG A O 1
ATOM 688 N N . LEU A 1 90 ? 14.841 0.544 -4.561 1.00 93.06 90 LEU A N 1
ATOM 689 C CA . LEU A 1 90 ? 13.704 1.220 -5.196 1.00 93.06 90 LEU A CA 1
ATOM 690 C C . LEU A 1 90 ? 13.032 2.230 -4.261 1.00 93.06 90 LEU A C 1
ATOM 692 O O . LEU A 1 90 ? 12.134 2.948 -4.685 1.00 93.06 90 LEU A O 1
ATOM 696 N N . ASN A 1 91 ? 13.468 2.300 -3.006 1.00 92.31 91 ASN A N 1
ATOM 697 C CA . ASN A 1 91 ? 12.954 3.198 -1.976 1.00 92.31 91 ASN A CA 1
ATOM 698 C C . ASN A 1 91 ? 12.780 4.671 -2.410 1.00 92.31 91 ASN A C 1
ATOM 700 O O . ASN A 1 91 ? 11.688 5.215 -2.248 1.00 92.31 91 ASN A O 1
ATOM 704 N N . GLU A 1 92 ? 13.798 5.297 -3.002 1.00 90.69 92 GLU A N 1
ATOM 705 C CA . GLU A 1 92 ? 13.746 6.679 -3.500 1.00 90.69 92 GLU A CA 1
ATOM 706 C C . GLU A 1 92 ? 12.791 6.797 -4.689 1.00 90.69 92 GLU A C 1
ATOM 708 O O . GLU A 1 92 ? 11.965 7.700 -4.738 1.00 90.69 92 GLU A O 1
ATOM 713 N N . PHE A 1 93 ? 12.815 5.832 -5.613 1.00 92.50 93 PHE A N 1
ATOM 714 C CA . PHE A 1 93 ? 11.887 5.811 -6.745 1.00 92.50 93 PHE A CA 1
ATOM 715 C C . PHE A 1 93 ? 10.426 5.685 -6.285 1.00 92.50 93 PHE A C 1
ATOM 717 O O . PHE A 1 93 ? 9.534 6.336 -6.832 1.00 92.50 93 PHE A O 1
ATOM 724 N N . VAL A 1 94 ? 10.166 4.898 -5.237 1.00 94.81 94 VAL A N 1
ATOM 725 C CA . VAL A 1 94 ? 8.838 4.797 -4.623 1.00 94.81 94 VAL A CA 1
ATOM 726 C C . VAL A 1 94 ? 8.422 6.123 -3.991 1.00 94.81 94 VAL A C 1
ATOM 728 O O . VAL A 1 94 ? 7.307 6.586 -4.241 1.00 94.81 94 VAL A O 1
ATOM 731 N N . GLN A 1 95 ? 9.306 6.726 -3.193 1.00 92.56 95 GLN A N 1
ATOM 732 C CA . GLN A 1 95 ? 9.036 7.979 -2.490 1.00 92.56 95 GLN A CA 1
ATOM 733 C C . GLN A 1 95 ? 8.849 9.159 -3.452 1.00 92.56 95 GLN A C 1
ATOM 735 O O . GLN A 1 95 ? 7.998 10.012 -3.208 1.00 92.56 95 GLN A O 1
ATOM 740 N N . ASP A 1 96 ? 9.629 9.221 -4.525 1.00 89.69 96 ASP A N 1
ATOM 741 C CA . ASP A 1 96 ? 9.658 10.387 -5.399 1.00 89.69 96 ASP A CA 1
ATOM 742 C C . ASP A 1 96 ? 8.770 10.233 -6.623 1.00 89.69 96 ASP A C 1
ATOM 744 O O . ASP A 1 96 ? 8.305 11.243 -7.131 1.00 89.69 96 ASP A O 1
ATOM 748 N N . VAL A 1 97 ? 8.518 9.026 -7.135 1.00 92.00 97 VAL A N 1
ATOM 749 C CA . VAL A 1 97 ? 7.755 8.817 -8.382 1.00 92.00 97 VAL A CA 1
ATOM 750 C C . VAL A 1 97 ? 6.462 8.061 -8.115 1.00 92.00 97 VAL A C 1
ATOM 752 O O . VAL A 1 97 ? 5.385 8.592 -8.377 1.00 92.00 97 VAL A O 1
ATOM 755 N N . VAL A 1 98 ? 6.546 6.841 -7.577 1.00 95.12 98 VAL A N 1
ATOM 756 C CA . VAL A 1 98 ? 5.390 5.928 -7.488 1.00 95.12 98 VAL A CA 1
ATOM 757 C C . VAL A 1 98 ? 4.270 6.518 -6.631 1.00 95.12 98 VAL A C 1
ATOM 759 O O . VAL A 1 98 ? 3.114 6.491 -7.044 1.00 95.12 98 VAL A O 1
ATOM 762 N N . ILE A 1 99 ? 4.602 7.106 -5.477 1.00 95.19 99 ILE A N 1
ATOM 763 C CA . ILE A 1 99 ? 3.594 7.617 -4.537 1.00 95.19 99 ILE A CA 1
ATOM 764 C C . ILE A 1 99 ? 2.747 8.763 -5.112 1.00 95.19 99 ILE A C 1
ATOM 766 O O . ILE A 1 99 ? 1.603 8.927 -4.698 1.00 95.19 99 ILE A O 1
ATOM 770 N N . ARG A 1 100 ? 3.257 9.531 -6.089 1.00 94.31 100 ARG A N 1
ATOM 771 C CA . ARG A 1 100 ? 2.503 10.625 -6.734 1.00 94.31 100 ARG A CA 1
ATOM 772 C C . ARG A 1 100 ? 1.284 10.111 -7.500 1.00 94.31 100 ARG A C 1
ATOM 774 O O . ARG A 1 100 ? 0.259 10.779 -7.545 1.00 94.31 100 ARG A O 1
ATOM 781 N N . TRP A 1 101 ? 1.371 8.901 -8.047 1.00 95.75 101 TRP A N 1
ATOM 782 C CA . TRP A 1 101 ? 0.262 8.260 -8.753 1.00 95.75 101 TRP A CA 1
ATOM 783 C C . TRP A 1 101 ? -0.881 7.829 -7.821 1.00 95.75 101 TRP A C 1
ATOM 785 O O . TRP A 1 101 ? -1.965 7.507 -8.299 1.00 95.75 101 TRP A O 1
ATOM 795 N N . ALA A 1 102 ? -0.680 7.845 -6.497 1.00 95.50 102 ALA A N 1
ATOM 796 C CA . ALA A 1 102 ? -1.748 7.584 -5.534 1.00 95.50 102 ALA A CA 1
ATOM 797 C C . ALA A 1 102 ? -2.796 8.713 -5.475 1.00 95.50 102 ALA A C 1
ATOM 799 O O . ALA A 1 102 ? -3.878 8.485 -4.949 1.00 95.50 102 ALA A O 1
ATOM 800 N N . ASP A 1 103 ? -2.499 9.889 -6.038 1.00 93.69 103 ASP A N 1
ATOM 801 C CA . ASP A 1 103 ? -3.416 11.036 -6.132 1.00 93.69 103 ASP A CA 1
ATOM 802 C C . ASP A 1 103 ? -4.056 11.176 -7.527 1.00 93.69 103 ASP A C 1
ATOM 804 O O . ASP A 1 103 ? -4.642 12.206 -7.850 1.00 93.69 103 ASP A O 1
ATOM 808 N N . ASP A 1 104 ? -3.926 10.159 -8.383 1.00 94.94 104 ASP A N 1
ATOM 809 C CA . ASP A 1 104 ? -4.432 10.215 -9.752 1.00 94.94 104 ASP A CA 1
ATOM 810 C C . ASP A 1 104 ? -5.966 10.250 -9.839 1.00 94.94 104 ASP A C 1
ATOM 812 O O . ASP A 1 104 ? -6.678 9.674 -9.018 1.00 94.94 104 ASP A O 1
ATOM 816 N N . GLU A 1 105 ? -6.505 10.846 -10.900 1.00 93.00 105 GLU A N 1
ATOM 817 C CA . GLU A 1 105 ? -7.952 10.833 -11.148 1.00 93.00 105 GLU A CA 1
ATOM 818 C C . GLU A 1 105 ? -8.479 9.410 -11.389 1.00 93.00 105 GLU A C 1
ATOM 820 O O . GLU A 1 105 ? -9.587 9.068 -10.960 1.00 93.00 105 GLU A O 1
ATOM 825 N N . SER A 1 106 ? -7.675 8.549 -12.027 1.00 95.88 106 SER A N 1
ATOM 826 C CA . SER A 1 106 ? -8.076 7.176 -12.314 1.00 95.88 106 SER A CA 1
ATOM 827 C C . SER A 1 106 ? -8.007 6.296 -11.059 1.00 95.88 106 SER A C 1
ATOM 829 O O . SER A 1 106 ? -6.926 6.125 -10.484 1.00 95.88 106 SER A O 1
ATOM 831 N N . PRO A 1 107 ? -9.118 5.648 -10.660 1.00 97.25 107 PRO A N 1
ATOM 832 C CA . PRO A 1 107 ? -9.126 4.762 -9.499 1.00 97.25 107 PRO A CA 1
ATOM 833 C C . PRO A 1 107 ? -8.200 3.552 -9.673 1.00 97.25 107 PRO A C 1
ATOM 835 O O . PRO A 1 107 ? -7.544 3.134 -8.719 1.00 97.25 107 PRO A O 1
ATOM 838 N N . ASP A 1 108 ? -8.074 3.035 -10.898 1.00 97.00 108 ASP A N 1
ATOM 839 C CA . ASP A 1 108 ? -7.173 1.922 -11.211 1.00 97.00 108 ASP A CA 1
ATOM 840 C C . ASP A 1 108 ? -5.704 2.290 -10.970 1.00 97.00 108 ASP A C 1
ATOM 842 O O . ASP A 1 108 ? -4.924 1.467 -10.477 1.00 97.00 108 ASP A O 1
ATOM 846 N N . VAL A 1 109 ? -5.332 3.533 -11.297 1.00 97.00 109 VAL A N 1
ATOM 847 C CA . VAL A 1 109 ? -3.974 4.053 -11.104 1.00 97.00 109 VAL A CA 1
ATOM 848 C C . VAL A 1 109 ? -3.704 4.273 -9.622 1.00 97.00 109 VAL A C 1
ATOM 850 O O . VAL A 1 109 ? -2.688 3.776 -9.134 1.00 97.00 109 VAL A O 1
ATOM 853 N N . ARG A 1 110 ? -4.626 4.914 -8.886 1.00 97.88 110 ARG A N 1
ATOM 854 C CA . ARG A 1 110 ? -4.481 5.111 -7.432 1.00 97.88 110 ARG A CA 1
ATOM 855 C C . ARG A 1 110 ? -4.302 3.790 -6.695 1.00 97.88 110 ARG A C 1
ATOM 857 O O . ARG A 1 110 ? -3.364 3.639 -5.910 1.00 97.88 110 ARG A O 1
ATOM 864 N N . GLN A 1 111 ? -5.150 2.806 -6.998 1.00 98.12 111 GLN A N 1
ATOM 865 C CA . GLN A 1 111 ? -5.077 1.483 -6.384 1.00 98.12 111 GLN A CA 1
ATOM 866 C C . GLN A 1 111 ? -3.751 0.780 -6.695 1.00 98.12 111 GLN A C 1
ATOM 868 O O . GLN A 1 111 ? -3.108 0.218 -5.801 1.00 98.12 111 GLN A O 1
ATOM 873 N N . ALA A 1 112 ? -3.330 0.803 -7.963 1.00 97.75 112 ALA A N 1
ATOM 874 C CA . ALA A 1 112 ? -2.077 0.192 -8.382 1.00 97.75 112 ALA A CA 1
ATOM 875 C C . ALA A 1 112 ? -0.863 0.883 -7.748 1.00 97.75 112 ALA A C 1
ATOM 877 O O . ALA A 1 112 ? 0.074 0.201 -7.345 1.00 97.75 112 ALA A O 1
ATOM 878 N N . ALA A 1 113 ? -0.886 2.210 -7.616 1.00 97.94 113 ALA A N 1
ATOM 879 C CA . ALA A 1 113 ? 0.187 2.982 -7.001 1.00 97.94 113 ALA A CA 1
ATOM 880 C C . ALA A 1 113 ? 0.317 2.668 -5.510 1.00 97.94 113 ALA A C 1
ATOM 882 O O . ALA A 1 113 ? 1.399 2.303 -5.052 1.00 97.94 113 ALA A O 1
ATOM 883 N N . ALA A 1 114 ? -0.792 2.732 -4.770 1.00 98.06 114 ALA A N 1
ATOM 884 C CA . ALA A 1 114 ? -0.801 2.509 -3.330 1.00 98.06 114 ALA A CA 1
ATOM 885 C C . ALA A 1 114 ? -0.321 1.093 -2.962 1.00 98.06 114 ALA A C 1
ATOM 887 O O . ALA A 1 114 ? 0.546 0.921 -2.100 1.00 98.06 114 ALA A O 1
ATOM 888 N N . THR A 1 115 ? -0.820 0.077 -3.674 1.00 97.81 115 THR A N 1
ATOM 889 C CA . THR A 1 115 ? -0.388 -1.317 -3.482 1.00 97.81 115 THR A CA 1
ATOM 890 C C . THR A 1 115 ? 1.061 -1.538 -3.916 1.00 97.81 115 THR A C 1
ATOM 892 O O . THR A 1 115 ? 1.809 -2.198 -3.194 1.00 97.81 115 THR A O 1
ATOM 895 N N . CYS A 1 116 ? 1.497 -0.936 -5.028 1.00 97.94 116 CYS A N 1
ATOM 896 C CA . CYS A 1 116 ? 2.887 -0.996 -5.480 1.00 97.94 116 CYS A CA 1
ATOM 897 C C . CYS A 1 116 ? 3.853 -0.398 -4.448 1.00 97.94 116 CYS A C 1
ATOM 899 O O . CYS A 1 116 ? 4.871 -1.019 -4.149 1.00 97.94 116 CYS A O 1
ATOM 901 N N . CYS A 1 117 ? 3.549 0.774 -3.878 1.00 97.88 117 CYS A N 1
ATOM 902 C CA . CYS A 1 117 ? 4.383 1.402 -2.849 1.00 97.88 117 CYS A CA 1
ATOM 903 C C . CYS A 1 117 ? 4.631 0.452 -1.670 1.00 97.88 117 CYS A C 1
ATOM 905 O O . CYS A 1 117 ? 5.777 0.251 -1.268 1.00 97.88 117 CYS A O 1
ATOM 907 N N . ALA A 1 118 ? 3.564 -0.156 -1.144 1.00 97.12 118 ALA A N 1
ATOM 908 C CA . ALA A 1 118 ? 3.658 -1.080 -0.020 1.00 97.12 118 ALA A CA 1
ATOM 909 C C . ALA A 1 118 ? 4.425 -2.364 -0.385 1.00 97.12 118 ALA A C 1
ATOM 911 O O . ALA A 1 118 ? 5.314 -2.781 0.354 1.00 97.12 118 ALA A O 1
ATOM 912 N N . GLN A 1 119 ? 4.140 -2.962 -1.545 1.00 96.00 119 GLN A N 1
ATOM 913 C CA . GLN A 1 119 ? 4.794 -4.196 -1.993 1.00 96.00 119 GLN A CA 1
ATOM 914 C C . GLN A 1 119 ? 6.298 -4.014 -2.213 1.00 96.00 119 GLN A C 1
ATOM 916 O O . GLN A 1 119 ? 7.089 -4.819 -1.723 1.00 96.00 119 GLN A O 1
ATOM 921 N N . VAL A 1 120 ? 6.701 -2.941 -2.901 1.00 95.75 120 VAL A N 1
ATOM 922 C CA . VAL A 1 120 ? 8.116 -2.668 -3.184 1.00 95.75 120 VAL A CA 1
ATOM 923 C C . VAL A 1 120 ? 8.881 -2.391 -1.890 1.00 95.75 120 VAL A C 1
ATOM 925 O O . VAL A 1 120 ? 9.927 -2.994 -1.658 1.00 95.75 120 VAL A O 1
ATOM 928 N N . LEU A 1 121 ? 8.349 -1.543 -1.001 1.00 95.31 121 LEU A N 1
ATOM 929 C CA . LEU A 1 121 ? 9.020 -1.227 0.265 1.00 95.31 121 LEU A CA 1
ATOM 930 C C . LEU A 1 121 ? 9.102 -2.427 1.219 1.00 95.31 121 LEU A C 1
ATOM 932 O O . LEU A 1 121 ? 10.061 -2.520 1.979 1.00 95.31 121 LEU A O 1
ATOM 936 N N . ALA A 1 122 ? 8.148 -3.363 1.168 1.00 94.19 122 ALA A N 1
ATOM 937 C CA . ALA A 1 122 ? 8.179 -4.581 1.984 1.00 94.19 122 ALA A CA 1
ATOM 938 C C . ALA A 1 122 ? 9.298 -5.561 1.574 1.00 94.19 122 ALA A C 1
ATOM 940 O O . ALA A 1 122 ? 9.653 -6.459 2.351 1.00 94.19 122 ALA A O 1
ATOM 941 N N . GLN A 1 123 ? 9.832 -5.410 0.357 1.00 92.31 123 GLN A N 1
ATOM 942 C CA . GLN A 1 123 ? 10.950 -6.194 -0.176 1.00 92.31 123 GLN A CA 1
ATOM 943 C C . GLN A 1 123 ? 12.280 -5.423 -0.169 1.00 92.31 123 GLN A C 1
ATOM 945 O O . GLN A 1 123 ? 13.337 -6.037 -0.321 1.00 92.31 123 GLN A O 1
ATOM 950 N N . ASP A 1 124 ? 12.255 -4.101 0.021 1.00 92.88 124 ASP A N 1
ATOM 951 C CA . ASP A 1 124 ? 13.458 -3.269 0.020 1.00 92.88 124 ASP A CA 1
ATOM 952 C C . ASP A 1 124 ? 14.235 -3.407 1.354 1.00 92.88 124 ASP A C 1
ATOM 954 O O . ASP A 1 124 ? 13.644 -3.295 2.434 1.00 92.88 124 ASP A O 1
ATOM 958 N N . PRO A 1 125 ? 15.571 -3.607 1.327 1.00 91.19 125 PRO A N 1
ATOM 959 C CA . PRO A 1 125 ? 16.397 -3.726 2.534 1.00 91.19 125 PRO A CA 1
ATOM 960 C C . PRO A 1 125 ? 16.311 -2.535 3.500 1.00 91.19 125 PRO A C 1
ATOM 962 O O . PRO A 1 125 ? 16.653 -2.678 4.679 1.00 91.19 125 PRO A O 1
ATOM 965 N N . ILE A 1 126 ? 15.857 -1.363 3.039 1.00 90.88 126 ILE A N 1
ATOM 966 C CA . ILE A 1 126 ? 15.624 -0.183 3.883 1.00 90.88 126 ILE A CA 1
ATOM 967 C C . ILE A 1 126 ? 14.691 -0.478 5.064 1.00 90.88 126 ILE A C 1
ATOM 969 O O . ILE A 1 126 ? 14.848 0.117 6.132 1.00 90.88 126 ILE A O 1
ATOM 973 N N . ILE A 1 127 ? 13.784 -1.454 4.927 1.00 92.12 127 ILE A N 1
ATOM 974 C CA . ILE A 1 127 ? 12.831 -1.829 5.976 1.00 92.12 127 ILE A CA 1
ATOM 975 C C . ILE A 1 127 ? 13.493 -2.375 7.241 1.00 92.12 127 ILE A C 1
ATOM 977 O O . ILE A 1 127 ? 12.854 -2.368 8.291 1.00 92.12 127 ILE A O 1
ATOM 981 N N . HIS A 1 128 ? 14.765 -2.776 7.178 1.00 91.88 128 HIS A N 1
ATOM 982 C CA . HIS A 1 128 ? 15.552 -3.236 8.326 1.00 91.88 128 HIS A CA 1
ATOM 983 C C . HIS A 1 128 ? 16.538 -2.180 8.850 1.00 91.88 128 HIS A C 1
ATOM 985 O O . HIS A 1 128 ? 17.121 -2.355 9.916 1.00 91.88 128 HIS A O 1
ATOM 991 N N . GLN A 1 129 ? 16.708 -1.055 8.150 1.00 91.38 129 GLN A N 1
ATOM 992 C CA . GLN A 1 129 ? 17.655 -0.009 8.539 1.00 91.38 129 GLN A CA 1
ATOM 993 C C . GLN A 1 129 ? 17.085 0.896 9.632 1.00 91.38 129 GLN A C 1
ATOM 995 O O . GLN A 1 129 ? 15.938 1.323 9.556 1.00 91.38 129 GLN A O 1
ATOM 1000 N N . SER A 1 130 ? 17.888 1.238 10.634 1.00 89.75 130 SER A N 1
ATOM 1001 C CA . SER A 1 130 ? 17.474 2.131 11.731 1.00 89.75 130 SER A CA 1
ATOM 1002 C C . SER A 1 130 ? 18.013 3.557 11.582 1.00 89.75 130 SER A C 1
ATOM 1004 O O . SER A 1 130 ? 17.961 4.339 12.527 1.00 89.75 130 SER A O 1
ATOM 1006 N N . SER A 1 131 ? 18.553 3.906 10.410 1.00 93.06 131 SER A N 1
ATOM 1007 C CA . SER A 1 131 ? 19.060 5.254 10.164 1.00 93.06 131 SER A CA 1
ATOM 1008 C C . SER A 1 131 ? 17.908 6.274 10.163 1.00 93.06 131 SER A C 1
ATOM 1010 O O . SER A 1 131 ? 16.811 5.957 9.689 1.00 93.06 131 SER A O 1
ATOM 1012 N N . PRO A 1 132 ? 18.129 7.516 10.637 1.00 91.12 132 PRO A N 1
ATOM 1013 C CA . PRO A 1 132 ? 17.091 8.550 10.642 1.00 91.12 132 PRO A CA 1
ATOM 1014 C C . PRO A 1 132 ? 16.486 8.797 9.255 1.00 91.12 132 PRO A C 1
ATOM 1016 O O . PRO A 1 132 ? 15.284 9.013 9.125 1.00 91.12 132 PRO A O 1
ATOM 1019 N N . HIS A 1 133 ? 17.316 8.715 8.211 1.00 89.88 133 HIS A N 1
ATOM 1020 C CA . HIS A 1 133 ? 16.878 8.835 6.826 1.00 89.88 133 HIS A CA 1
ATOM 1021 C C . HIS A 1 133 ? 15.930 7.696 6.422 1.00 89.88 133 HIS A C 1
ATOM 1023 O O . HIS A 1 133 ? 14.845 7.969 5.914 1.00 89.88 133 HIS A O 1
ATOM 1029 N N . ALA A 1 134 ? 16.293 6.439 6.707 1.00 90.00 134 ALA A N 1
ATOM 1030 C CA . ALA A 1 134 ? 15.463 5.284 6.371 1.00 90.00 134 ALA A CA 1
ATOM 1031 C C . ALA A 1 134 ? 14.106 5.320 7.081 1.00 90.00 134 ALA A C 1
ATOM 1033 O O . ALA A 1 134 ? 13.064 5.114 6.455 1.00 90.00 134 ALA A O 1
ATOM 1034 N N . VAL A 1 135 ? 14.116 5.645 8.378 1.00 91.12 135 VAL A N 1
ATOM 1035 C CA . VAL A 1 135 ? 12.890 5.790 9.171 1.00 91.12 135 VAL A CA 1
ATOM 1036 C C . VAL A 1 135 ? 12.005 6.889 8.593 1.00 91.12 1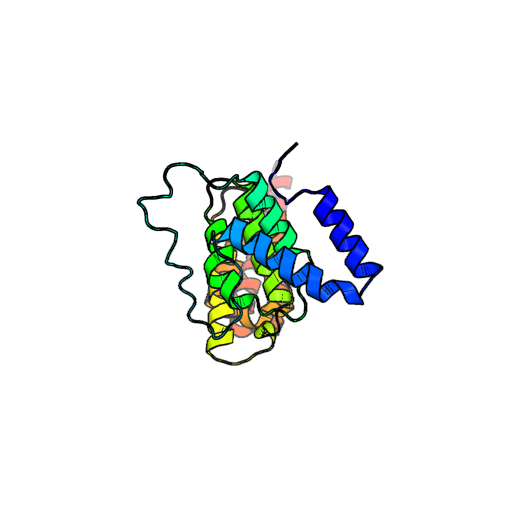35 VAL A C 1
ATOM 1038 O O . VAL A 1 135 ? 10.814 6.664 8.392 1.00 91.12 135 VAL A O 1
ATOM 1041 N N . LYS A 1 136 ? 12.578 8.052 8.266 1.00 91.25 136 LYS A N 1
ATOM 1042 C CA . LYS A 1 136 ? 11.830 9.172 7.684 1.00 91.25 136 LYS A CA 1
ATOM 1043 C C . LYS A 1 136 ? 11.224 8.822 6.322 1.00 91.25 136 LYS A C 1
ATOM 1045 O O . LYS A 1 136 ? 10.054 9.124 6.104 1.00 91.25 136 LYS A O 1
ATOM 1050 N N . LEU A 1 137 ? 11.984 8.183 5.430 1.00 93.50 137 LEU A N 1
ATOM 1051 C CA . LEU A 1 137 ? 11.508 7.780 4.102 1.00 93.50 137 LEU A CA 1
ATOM 1052 C C . LEU A 1 137 ? 10.288 6.862 4.211 1.00 93.50 137 LEU A C 1
ATOM 1054 O O . LEU A 1 137 ? 9.239 7.154 3.635 1.00 93.50 137 LEU A O 1
ATOM 1058 N N . ILE A 1 138 ? 10.403 5.783 4.991 1.00 95.00 138 ILE A N 1
ATOM 1059 C CA . ILE A 1 138 ? 9.321 4.802 5.135 1.00 95.00 138 ILE A CA 1
ATOM 1060 C C . ILE A 1 138 ? 8.113 5.442 5.823 1.00 95.00 138 ILE A C 1
ATOM 1062 O O . ILE A 1 138 ? 6.988 5.282 5.348 1.00 95.00 138 ILE A O 1
ATOM 1066 N N . SER A 1 139 ? 8.324 6.215 6.895 1.00 92.94 139 SER A N 1
ATOM 1067 C CA . SER A 1 139 ? 7.236 6.908 7.591 1.00 92.94 139 SER A CA 1
ATOM 1068 C C . SER A 1 139 ? 6.492 7.892 6.686 1.00 92.94 139 SER A C 1
ATOM 1070 O O . SER A 1 139 ? 5.267 7.969 6.779 1.00 92.94 139 SER A O 1
ATOM 1072 N N . ASN A 1 140 ? 7.180 8.605 5.788 1.00 93.31 140 ASN A N 1
ATOM 1073 C CA . ASN A 1 140 ? 6.535 9.516 4.836 1.00 93.31 140 ASN A CA 1
ATOM 1074 C C . ASN A 1 140 ? 5.607 8.765 3.875 1.00 93.31 140 ASN A C 1
ATOM 1076 O O . ASN A 1 140 ? 4.456 9.165 3.691 1.00 93.31 140 ASN A O 1
ATOM 1080 N N . VAL A 1 141 ? 6.086 7.658 3.297 1.00 96.62 141 VAL A N 1
ATOM 1081 C CA . VAL A 1 141 ? 5.275 6.848 2.379 1.00 96.62 141 VAL A CA 1
ATOM 1082 C C . VAL A 1 141 ? 4.091 6.225 3.121 1.00 96.62 141 VAL A C 1
ATOM 1084 O O . VAL A 1 141 ? 2.960 6.354 2.663 1.00 96.62 141 VAL A O 1
ATOM 1087 N N . LEU A 1 142 ? 4.306 5.632 4.301 1.00 96.81 142 LEU A N 1
ATOM 1088 C CA . LEU A 1 142 ? 3.224 5.046 5.102 1.00 96.81 142 LEU A CA 1
ATOM 1089 C C . LEU A 1 142 ? 2.184 6.082 5.538 1.00 96.81 142 LEU A C 1
ATOM 1091 O O . LEU A 1 142 ? 0.995 5.792 5.485 1.00 96.81 142 LEU A O 1
ATOM 1095 N N . THR A 1 143 ? 2.607 7.293 5.910 1.00 95.88 143 THR A N 1
ATOM 1096 C CA . THR A 1 143 ? 1.686 8.390 6.253 1.00 95.88 143 THR A CA 1
ATOM 1097 C C . THR A 1 143 ? 0.785 8.728 5.066 1.00 95.88 143 THR A C 1
ATOM 1099 O O . THR A 1 143 ? -0.416 8.915 5.238 1.00 95.88 143 THR A O 1
ATOM 1102 N N . LYS A 1 144 ? 1.341 8.774 3.849 1.00 96.88 144 LYS A N 1
ATOM 1103 C CA . LYS A 1 144 ? 0.561 9.037 2.635 1.00 96.88 144 LYS A CA 1
ATOM 1104 C C . LYS A 1 144 ? -0.369 7.873 2.281 1.00 96.88 144 LYS A C 1
ATOM 1106 O O . LYS A 1 144 ? -1.513 8.115 1.914 1.00 96.88 144 LYS A O 1
ATOM 1111 N N . LEU A 1 145 ? 0.081 6.627 2.432 1.00 98.06 145 LEU A N 1
ATOM 1112 C CA . LEU A 1 145 ? -0.764 5.448 2.211 1.00 98.06 145 LEU A CA 1
ATOM 1113 C C . LEU A 1 145 ? -1.917 5.370 3.220 1.00 98.06 145 LEU A C 1
ATOM 1115 O O . LEU A 1 145 ? -3.042 5.076 2.833 1.00 98.06 145 LEU A O 1
ATOM 1119 N N . LEU A 1 146 ? -1.671 5.671 4.495 1.00 98.00 146 LEU A N 1
ATOM 1120 C CA . LEU A 1 146 ? -2.725 5.731 5.509 1.00 98.00 146 LEU A CA 1
ATOM 1121 C C . LEU A 1 146 ? -3.711 6.877 5.247 1.00 98.00 146 LEU A C 1
ATOM 1123 O O . LEU A 1 146 ? -4.906 6.696 5.465 1.00 98.00 146 LEU A O 1
ATOM 1127 N N . ALA A 1 147 ? -3.253 8.003 4.692 1.00 97.56 147 ALA A N 1
ATOM 1128 C CA . ALA A 1 147 ? -4.161 9.040 4.211 1.00 97.56 147 ALA A CA 1
ATOM 1129 C C . ALA A 1 147 ? -5.085 8.496 3.108 1.00 97.56 147 ALA A C 1
ATOM 1131 O O . ALA A 1 147 ? -6.294 8.654 3.226 1.00 97.56 147 ALA A O 1
ATOM 1132 N N . VAL A 1 148 ? -4.559 7.759 2.116 1.00 98.00 148 VAL A N 1
ATOM 1133 C CA . VAL A 1 148 ? -5.383 7.075 1.091 1.00 98.00 148 VAL A CA 1
ATOM 1134 C C . VAL A 1 148 ? -6.398 6.123 1.736 1.00 98.00 148 VAL A C 1
ATOM 1136 O O . VAL A 1 148 ? -7.558 6.112 1.336 1.00 98.00 148 VAL A O 1
ATOM 1139 N N . VAL A 1 149 ? -5.999 5.374 2.771 1.00 98.19 149 VAL A N 1
ATOM 1140 C CA . VAL A 1 149 ? -6.898 4.480 3.529 1.00 98.19 149 VAL A CA 1
ATOM 1141 C C . VAL A 1 149 ? -8.035 5.229 4.224 1.00 98.19 149 VAL A C 1
ATOM 1143 O O . VAL A 1 149 ? -9.065 4.618 4.460 1.00 98.19 149 VAL A O 1
ATOM 1146 N N . ILE A 1 150 ? -7.885 6.512 4.552 1.00 97.38 150 ILE A N 1
ATOM 1147 C CA . ILE A 1 150 ? -8.927 7.303 5.226 1.00 97.38 150 ILE A CA 1
ATOM 1148 C C . ILE A 1 150 ? -9.768 8.094 4.222 1.00 97.38 150 ILE A C 1
ATOM 1150 O O . ILE A 1 150 ? -10.971 8.241 4.411 1.00 97.38 150 ILE A O 1
ATOM 1154 N N . THR A 1 151 ? -9.139 8.645 3.183 1.00 97.00 151 THR A N 1
ATOM 1155 C CA . THR A 1 151 ? -9.752 9.695 2.358 1.00 97.00 151 THR A CA 1
ATOM 1156 C C . THR A 1 151 ? -10.207 9.229 0.982 1.00 97.00 151 THR A C 1
ATOM 1158 O O . THR A 1 151 ? -10.937 9.974 0.332 1.00 97.00 151 THR A O 1
ATOM 1161 N N . ASP A 1 152 ? -9.772 8.062 0.485 1.00 98.31 152 ASP A N 1
ATOM 1162 C CA . ASP A 1 152 ? -10.173 7.634 -0.861 1.00 98.31 152 ASP A CA 1
ATOM 1163 C C . ASP A 1 152 ? -11.688 7.349 -0.917 1.00 98.31 152 ASP A C 1
ATOM 1165 O O . ASP A 1 152 ? -12.219 6.636 -0.059 1.00 98.31 152 ASP A O 1
ATOM 1169 N N . PRO A 1 153 ? -12.413 7.873 -1.921 1.00 97.38 153 PRO A N 1
ATOM 1170 C CA . PRO A 1 153 ? -13.856 7.672 -2.022 1.00 97.38 153 PRO A CA 1
ATOM 1171 C C . PRO A 1 153 ? -14.249 6.215 -2.297 1.00 97.38 153 PRO A C 1
ATOM 1173 O O . PRO A 1 153 ? -15.393 5.841 -2.049 1.00 97.38 153 PRO A O 1
ATOM 1176 N N . LEU A 1 154 ? -13.340 5.387 -2.825 1.00 98.25 154 LEU A N 1
ATOM 1177 C CA . LEU A 1 154 ? -13.622 4.001 -3.174 1.00 98.25 154 LEU A CA 1
ATOM 1178 C C . LEU A 1 154 ? -13.174 3.042 -2.062 1.00 98.25 154 LEU A C 1
ATOM 1180 O O . LEU A 1 154 ? -11.970 2.873 -1.829 1.00 98.25 154 LEU A O 1
ATOM 1184 N N . PRO A 1 155 ? -14.109 2.290 -1.449 1.00 98.12 155 PRO A N 1
ATOM 1185 C CA . PRO A 1 155 ? -13.768 1.332 -0.399 1.00 98.12 155 PRO A CA 1
ATOM 1186 C C . PRO A 1 155 ? -12.792 0.239 -0.850 1.00 98.12 155 PRO A C 1
ATOM 1188 O O . PRO A 1 155 ? -11.980 -0.243 -0.063 1.00 98.12 155 PRO A O 1
ATOM 1191 N N . SER A 1 156 ? -12.824 -0.149 -2.128 1.00 97.94 156 SER A N 1
ATOM 1192 C CA . SER A 1 156 ? -11.893 -1.137 -2.687 1.00 97.94 156 SER A CA 1
ATOM 1193 C C . SER A 1 156 ? -10.432 -0.675 -2.603 1.00 97.94 156 SER A C 1
ATOM 1195 O O . SER A 1 156 ? -9.544 -1.477 -2.291 1.00 97.94 156 SER A O 1
ATOM 1197 N N . ILE A 1 157 ? -10.170 0.618 -2.821 1.00 98.31 157 ILE A N 1
ATOM 1198 C CA . ILE A 1 157 ? -8.830 1.211 -2.741 1.00 98.31 157 ILE A CA 1
ATOM 1199 C C . ILE A 1 157 ? -8.385 1.293 -1.285 1.00 98.31 157 ILE A C 1
ATOM 1201 O O . ILE A 1 157 ? -7.294 0.810 -0.964 1.00 98.31 157 ILE A O 1
ATOM 1205 N N . ARG A 1 158 ? -9.246 1.802 -0.395 1.00 98.44 158 ARG A N 1
ATOM 1206 C CA . ARG A 1 158 ? -8.969 1.862 1.049 1.00 98.44 158 ARG A CA 1
ATOM 1207 C C . ARG A 1 158 ? -8.636 0.477 1.613 1.00 98.44 158 ARG A C 1
ATOM 1209 O O . ARG A 1 158 ? -7.582 0.287 2.221 1.00 98.44 158 ARG A O 1
ATOM 1216 N N . HIS A 1 159 ? -9.467 -0.524 1.312 1.00 98.31 159 HIS A N 1
ATOM 1217 C CA . HIS A 1 159 ? -9.266 -1.906 1.751 1.00 98.31 159 HIS A CA 1
ATOM 1218 C C . HIS A 1 159 ? -7.970 -2.526 1.210 1.00 98.31 159 HIS A C 1
ATOM 1220 O O . HIS A 1 159 ? -7.199 -3.121 1.965 1.00 98.31 159 HIS A O 1
ATOM 1226 N N . SER A 1 160 ? -7.726 -2.412 -0.101 1.00 97.88 160 SER A N 1
ATOM 1227 C CA . SER A 1 160 ? -6.539 -3.010 -0.731 1.00 97.88 160 SER A CA 1
ATOM 1228 C C . SER A 1 160 ? -5.236 -2.356 -0.268 1.00 97.88 160 SER A C 1
ATOM 1230 O O . SER A 1 160 ? -4.254 -3.063 -0.051 1.00 97.88 160 SER A O 1
ATOM 1232 N N . THR A 1 161 ? -5.242 -1.041 -0.036 1.00 98.06 161 THR A N 1
ATOM 1233 C CA . THR A 1 161 ? -4.093 -0.310 0.515 1.00 98.06 161 THR A CA 1
ATOM 1234 C C . THR A 1 161 ? -3.804 -0.739 1.951 1.00 98.06 161 THR A C 1
ATOM 1236 O O . THR A 1 161 ? -2.662 -1.063 2.267 1.00 98.06 161 THR A O 1
ATOM 1239 N N . LEU A 1 162 ? -4.832 -0.821 2.804 1.00 97.94 162 LEU A N 1
ATOM 1240 C CA . LEU A 1 162 ? -4.688 -1.269 4.192 1.00 97.94 162 LEU A CA 1
ATOM 1241 C C . LEU A 1 162 ? -4.189 -2.719 4.273 1.00 97.94 162 LEU A C 1
ATOM 1243 O O . LEU A 1 162 ? -3.297 -3.031 5.058 1.00 97.94 162 LEU A O 1
ATOM 1247 N N . SER A 1 163 ? -4.719 -3.592 3.416 1.00 97.12 163 SER A N 1
ATOM 1248 C CA . SER A 1 163 ? -4.324 -5.003 3.336 1.00 97.12 163 SER A CA 1
ATOM 1249 C C . SER A 1 163 ? -2.891 -5.199 2.828 1.00 97.12 163 SER A C 1
ATOM 1251 O O . SER A 1 163 ? -2.269 -6.213 3.135 1.00 97.12 163 SER A O 1
ATOM 1253 N N . ALA A 1 164 ? -2.345 -4.241 2.073 1.00 96.69 164 ALA A N 1
ATOM 1254 C CA . ALA A 1 164 ? -0.959 -4.271 1.610 1.00 96.69 164 ALA A CA 1
ATOM 1255 C C . ALA A 1 164 ? 0.057 -3.882 2.708 1.00 96.69 164 ALA A C 1
ATOM 1257 O O . ALA A 1 164 ? 1.262 -4.040 2.502 1.00 96.69 164 ALA A O 1
ATOM 1258 N N . LEU A 1 165 ? -0.396 -3.397 3.875 1.00 96.44 165 LEU A N 1
ATOM 1259 C CA . LEU A 1 165 ? 0.469 -3.034 5.004 1.00 96.44 165 LEU A CA 1
ATOM 1260 C C . LEU A 1 165 ? 0.983 -4.278 5.757 1.00 96.44 165 LEU A C 1
ATOM 1262 O O . LEU A 1 165 ? 0.450 -4.710 6.788 1.00 96.44 165 LEU A O 1
ATOM 1266 N N . ASP A 1 166 ? 2.069 -4.833 5.226 1.00 94.50 166 ASP A N 1
ATOM 1267 C CA . ASP A 1 166 ? 2.801 -5.984 5.755 1.00 94.50 166 ASP A CA 1
ATOM 1268 C C . ASP A 1 166 ? 3.277 -5.798 7.222 1.00 94.50 166 ASP A C 1
ATOM 1270 O O . ASP A 1 166 ? 3.671 -4.691 7.608 1.00 94.50 166 ASP A O 1
ATOM 1274 N N . PRO A 1 167 ? 3.297 -6.862 8.054 1.00 95.50 167 PRO A N 1
ATOM 1275 C CA . PRO A 1 167 ? 3.859 -6.830 9.411 1.00 95.50 167 PRO A CA 1
ATOM 1276 C C . PRO A 1 167 ? 5.282 -6.270 9.526 1.00 95.50 167 PRO A C 1
ATOM 1278 O O . PRO A 1 167 ? 5.648 -5.719 10.565 1.00 95.50 167 PRO A O 1
ATOM 1281 N N . LYS A 1 168 ? 6.105 -6.352 8.475 1.00 95.19 168 LYS A N 1
ATOM 1282 C CA . LYS A 1 168 ? 7.446 -5.744 8.475 1.00 95.19 168 LYS A CA 1
ATOM 1283 C C . LYS A 1 168 ? 7.409 -4.222 8.682 1.00 95.19 168 LYS A C 1
ATOM 1285 O O . LYS A 1 168 ? 8.406 -3.641 9.112 1.00 95.19 168 LYS A O 1
ATOM 1290 N N . PHE A 1 169 ? 6.273 -3.570 8.420 1.00 96.06 169 PHE A N 1
ATOM 1291 C CA . PHE A 1 169 ? 6.091 -2.141 8.666 1.00 96.06 169 PHE A CA 1
ATOM 1292 C C . PHE A 1 169 ? 5.748 -1.796 10.119 1.00 96.06 169 PHE A C 1
ATOM 1294 O O . PHE A 1 169 ? 5.719 -0.612 10.459 1.00 96.06 169 PHE A O 1
ATOM 1301 N N . ASP A 1 170 ? 5.511 -2.778 10.991 1.00 95.25 170 ASP A N 1
ATOM 1302 C CA . ASP A 1 170 ? 4.916 -2.549 12.313 1.00 95.25 170 ASP A CA 1
ATOM 1303 C C . ASP A 1 170 ? 5.709 -1.570 13.183 1.00 95.25 170 ASP A C 1
ATOM 1305 O O . ASP A 1 170 ? 5.117 -0.735 13.863 1.00 95.25 170 ASP A O 1
ATOM 1309 N N . ARG A 1 171 ? 7.046 -1.582 13.101 1.00 93.12 171 ARG A N 1
ATOM 1310 C CA . ARG A 1 171 ? 7.890 -0.621 13.834 1.00 93.12 171 ARG A CA 1
ATOM 1311 C C . ARG A 1 171 ? 7.648 0.839 13.431 1.00 93.12 171 ARG A C 1
ATOM 1313 O O . ARG A 1 171 ? 7.832 1.742 14.240 1.00 93.12 171 ARG A O 1
ATOM 1320 N N . PHE A 1 172 ? 7.237 1.073 12.187 1.00 94.44 172 PHE A N 1
ATOM 1321 C CA . PHE A 1 172 ? 6.922 2.401 11.661 1.00 94.44 172 PHE A CA 1
ATOM 1322 C C . PHE A 1 172 ? 5.444 2.740 11.857 1.00 94.44 172 PHE A C 1
ATOM 1324 O O . PHE A 1 172 ? 5.103 3.870 12.204 1.00 94.44 172 PHE A O 1
ATOM 1331 N N . LEU A 1 173 ? 4.555 1.760 11.683 1.00 95.38 173 LEU A N 1
ATOM 1332 C CA . LEU A 1 173 ? 3.120 1.923 11.924 1.00 95.38 173 LEU A CA 1
ATOM 1333 C C . LEU A 1 173 ? 2.805 2.170 13.405 1.00 95.38 173 LEU A C 1
ATOM 1335 O O . LEU A 1 173 ? 1.844 2.869 13.705 1.00 95.38 173 LEU A O 1
ATOM 1339 N N . ALA A 1 174 ? 3.639 1.675 14.325 1.00 94.12 174 ALA A N 1
ATOM 1340 C CA . ALA A 1 174 ? 3.520 1.905 15.765 1.00 94.12 174 ALA A CA 1
ATOM 1341 C C . ALA A 1 174 ? 3.898 3.335 16.217 1.00 94.12 174 ALA A C 1
ATOM 1343 O O . ALA A 1 174 ? 3.851 3.650 17.412 1.00 94.12 174 ALA A O 1
ATOM 1344 N N . GLN A 1 175 ? 4.268 4.220 15.286 1.00 92.12 175 GLN A N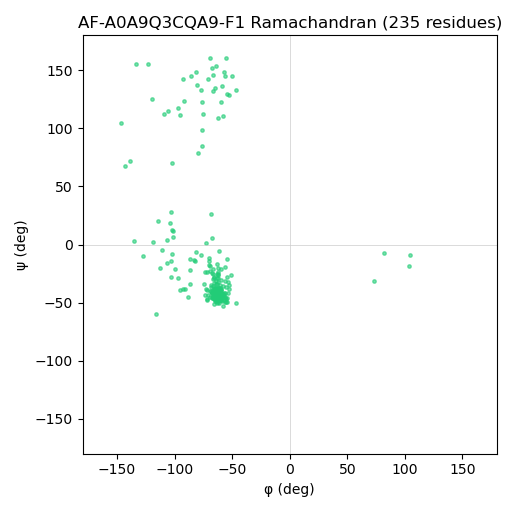 1
ATOM 1345 C CA . GLN A 1 175 ? 4.469 5.635 15.582 1.00 92.12 175 GLN A CA 1
ATOM 1346 C C . GLN A 1 175 ? 3.121 6.328 15.856 1.00 92.12 175 GLN A C 1
ATOM 1348 O O . GLN A 1 175 ? 2.144 6.059 15.152 1.00 92.12 175 GLN A O 1
ATOM 1353 N N . PRO A 1 176 ? 3.048 7.276 16.814 1.00 91.25 176 PRO A N 1
ATOM 1354 C CA . PRO A 1 176 ? 1.783 7.885 17.233 1.00 91.25 176 PRO A CA 1
ATOM 1355 C C . PRO A 1 176 ? 0.931 8.460 16.092 1.00 91.25 176 PRO A C 1
ATOM 1357 O O . PRO A 1 176 ? -0.288 8.316 16.113 1.00 91.25 176 PRO A O 1
ATOM 1360 N N . ASN A 1 177 ? 1.546 9.083 15.080 1.00 91.38 177 ASN A N 1
ATOM 1361 C 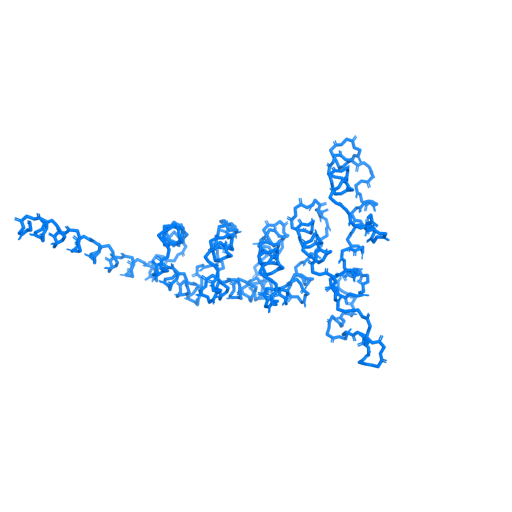CA . ASN A 1 177 ? 0.814 9.660 13.946 1.00 91.38 177 ASN A CA 1
ATOM 1362 C C . ASN A 1 177 ? 0.096 8.595 13.101 1.00 91.38 177 ASN A C 1
ATOM 1364 O O . ASN A 1 177 ? -1.066 8.765 12.740 1.00 91.38 177 ASN A O 1
ATOM 1368 N N . ASN A 1 178 ? 0.771 7.477 12.839 1.00 94.50 178 ASN A N 1
ATOM 1369 C CA . ASN A 1 178 ? 0.226 6.370 12.057 1.00 94.50 178 ASN A CA 1
ATOM 1370 C C . ASN A 1 178 ? -0.853 5.620 12.847 1.00 94.50 178 ASN A C 1
ATOM 1372 O O . ASN A 1 178 ? -1.903 5.295 12.298 1.00 94.50 178 ASN A O 1
ATOM 1376 N N . ILE A 1 179 ? -0.654 5.431 14.158 1.00 94.81 179 ILE A N 1
ATOM 1377 C CA . ILE A 1 179 ? -1.672 4.833 15.032 1.00 94.81 179 ILE A CA 1
ATOM 1378 C C . ILE A 1 179 ? -2.958 5.672 15.041 1.00 94.81 179 ILE A C 1
ATOM 1380 O O . ILE A 1 179 ? -4.047 5.112 14.931 1.00 94.81 179 ILE A O 1
ATOM 1384 N N . LYS A 1 180 ? -2.858 7.006 15.137 1.00 94.12 180 LYS A N 1
ATOM 1385 C CA . LYS A 1 180 ? -4.035 7.893 15.068 1.00 94.12 180 LYS A CA 1
ATOM 1386 C C . LYS A 1 180 ? -4.826 7.682 13.775 1.00 94.12 180 LYS A C 1
ATOM 1388 O O . LYS A 1 180 ? -6.045 7.569 13.828 1.00 94.12 180 LYS A O 1
ATOM 1393 N N . GLN A 1 181 ? -4.135 7.591 12.639 1.00 96.06 181 GLN A N 1
ATOM 1394 C CA . GLN A 1 181 ? -4.762 7.340 11.340 1.00 96.06 181 GLN A CA 1
ATOM 1395 C C . GLN A 1 181 ? -5.424 5.956 11.268 1.00 96.06 181 GLN A C 1
ATOM 1397 O O . GLN A 1 181 ? -6.556 5.832 10.808 1.00 96.06 181 GLN A O 1
ATOM 1402 N N . LEU A 1 182 ? -4.784 4.917 11.808 1.00 96.25 182 LEU A N 1
ATOM 1403 C CA . LEU A 1 182 ? -5.388 3.584 11.891 1.00 96.25 182 LEU A CA 1
ATOM 1404 C C . LEU A 1 182 ? -6.655 3.568 12.761 1.00 96.25 182 LEU A C 1
ATOM 1406 O O . LEU A 1 182 ? -7.630 2.909 12.407 1.00 96.25 182 LEU A O 1
ATOM 1410 N N . PHE A 1 183 ? -6.687 4.327 13.861 1.00 95.19 183 PHE A N 1
ATOM 1411 C CA . PHE A 1 183 ? -7.908 4.490 14.658 1.00 95.19 183 PHE A CA 1
ATOM 1412 C C . PHE A 1 183 ? -9.022 5.228 13.903 1.00 95.19 183 PHE A C 1
ATOM 1414 O O . PHE A 1 183 ? -10.192 4.952 14.157 1.00 95.19 183 PHE A O 1
ATOM 1421 N N . MET A 1 184 ? -8.700 6.119 12.959 1.00 95.44 184 MET A N 1
ATOM 1422 C CA . MET A 1 184 ? -9.707 6.685 12.050 1.00 95.44 184 MET A CA 1
ATOM 1423 C C . MET A 1 184 ? -10.250 5.601 11.109 1.00 95.44 184 MET A C 1
ATOM 1425 O O . MET A 1 184 ? -11.463 5.441 11.021 1.00 95.44 184 MET A O 1
ATOM 1429 N N . ALA A 1 185 ? -9.376 4.784 10.509 1.00 96.19 185 ALA A N 1
ATOM 1430 C CA . ALA A 1 185 ? -9.770 3.673 9.631 1.00 96.19 185 ALA A CA 1
ATOM 1431 C C . ALA A 1 185 ? -10.602 2.582 10.343 1.00 96.19 185 ALA A C 1
ATOM 1433 O O . ALA A 1 185 ? -11.425 1.910 9.727 1.00 96.19 185 ALA A O 1
ATOM 1434 N N . MET A 1 186 ? -10.448 2.417 11.660 1.00 94.25 186 MET A N 1
ATOM 1435 C CA . MET A 1 186 ? -11.303 1.536 12.470 1.00 94.25 186 MET A CA 1
ATOM 1436 C C . MET A 1 186 ? -12.780 1.971 12.481 1.00 94.25 186 MET A C 1
ATOM 1438 O O . MET A 1 186 ? -13.653 1.151 12.760 1.00 94.25 186 MET A O 1
ATOM 1442 N N . ASN A 1 187 ? -13.059 3.234 12.155 1.00 93.06 187 ASN A N 1
ATOM 1443 C CA . ASN A 1 187 ? -14.403 3.801 12.065 1.00 93.06 187 ASN A CA 1
ATOM 1444 C C . ASN A 1 187 ? -14.881 3.983 10.608 1.00 93.06 187 ASN A C 1
ATOM 1446 O O . ASN A 1 187 ? -15.819 4.740 10.378 1.00 93.06 187 ASN A O 1
ATOM 1450 N N . ASP A 1 188 ? -14.257 3.309 9.634 1.00 97.31 188 ASP A N 1
ATOM 1451 C CA . ASP A 1 188 ? -14.670 3.331 8.219 1.00 97.31 188 ASP A CA 1
ATOM 1452 C C . ASP A 1 188 ? -16.130 2.874 8.043 1.00 97.31 188 ASP A C 1
ATOM 1454 O O . ASP A 1 188 ? -16.610 2.012 8.790 1.00 97.31 188 ASP A O 1
ATOM 1458 N N . GLU A 1 189 ? -16.851 3.402 7.051 1.00 95.69 189 GLU A N 1
ATOM 1459 C CA . GLU A 1 189 ? -18.236 3.003 6.784 1.00 95.69 189 GLU A CA 1
ATOM 1460 C C . GLU A 1 189 ? -18.374 1.521 6.380 1.00 95.69 189 GLU A C 1
ATOM 1462 O O . GLU A 1 189 ? -19.377 0.873 6.711 1.00 95.69 189 GLU A O 1
ATOM 1467 N N . VAL A 1 190 ? -17.348 0.934 5.757 1.00 97.38 190 VAL A N 1
ATOM 1468 C CA . VAL A 1 190 ? -17.347 -0.459 5.297 1.00 97.38 190 VAL A CA 1
ATOM 1469 C C . VAL A 1 190 ? -16.782 -1.399 6.361 1.00 97.38 190 VAL A C 1
ATOM 1471 O O . VAL A 1 190 ? -15.631 -1.305 6.785 1.00 97.38 190 VAL A O 1
ATOM 1474 N N . HIS A 1 191 ? -17.585 -2.395 6.745 1.00 94.62 191 HIS A N 1
ATOM 1475 C CA . HIS A 1 191 ? -17.253 -3.339 7.817 1.00 94.62 191 HIS A CA 1
ATOM 1476 C C . HIS A 1 191 ? -15.924 -4.085 7.609 1.00 94.62 191 HIS A C 1
ATOM 1478 O O . HIS A 1 191 ? -15.138 -4.203 8.545 1.00 94.62 191 HIS A O 1
ATOM 1484 N N . VAL A 1 192 ? -15.643 -4.534 6.383 1.00 97.12 192 VAL A N 1
ATOM 1485 C CA . VAL A 1 192 ? -14.415 -5.282 6.054 1.00 97.12 192 VAL A CA 1
ATOM 1486 C C . VAL A 1 192 ? -13.153 -4.434 6.289 1.00 97.12 192 VAL A C 1
ATOM 1488 O O . VAL A 1 192 ? -12.110 -4.948 6.701 1.00 97.12 192 VAL A O 1
ATOM 1491 N N . ILE A 1 193 ? -13.244 -3.116 6.083 1.00 97.75 193 ILE A N 1
ATOM 1492 C CA . ILE A 1 193 ? -12.137 -2.187 6.342 1.00 97.75 193 ILE A CA 1
ATOM 1493 C C . ILE A 1 193 ? -11.954 -2.002 7.846 1.00 97.75 193 ILE A C 1
ATOM 1495 O O . ILE A 1 193 ? -10.826 -2.109 8.328 1.00 97.75 193 ILE A O 1
ATOM 1499 N N . ARG A 1 194 ? -13.053 -1.841 8.600 1.00 96.38 194 ARG A N 1
ATOM 1500 C CA . ARG A 1 194 ? -13.004 -1.786 10.071 1.00 96.38 194 ARG A CA 1
ATOM 1501 C C . ARG A 1 194 ? -12.330 -3.024 10.658 1.00 96.38 194 ARG A C 1
ATOM 1503 O O . ARG A 1 194 ? -11.434 -2.899 11.489 1.00 96.38 194 ARG A O 1
ATOM 1510 N N . GLU A 1 195 ? -12.712 -4.214 10.199 1.00 95.56 195 GLU A N 1
ATOM 1511 C CA . GLU A 1 195 ? -12.115 -5.476 10.651 1.00 95.56 195 GLU A CA 1
ATOM 1512 C C . GLU A 1 195 ? -10.606 -5.524 10.355 1.00 95.56 195 GLU A C 1
ATOM 1514 O O . GLU A 1 195 ? -9.799 -5.861 11.226 1.00 95.56 195 GLU A O 1
ATOM 1519 N N . SER A 1 196 ? -10.208 -5.133 9.144 1.00 97.00 196 SER A N 1
ATOM 1520 C CA . SER A 1 196 ? -8.800 -5.084 8.729 1.00 97.00 196 SER A CA 1
ATOM 1521 C C . SER A 1 196 ? -7.982 -4.069 9.539 1.00 97.00 196 SER A C 1
ATOM 1523 O O . SER A 1 196 ? -6.831 -4.339 9.905 1.00 97.00 196 SER A O 1
ATOM 1525 N N . ALA A 1 197 ? -8.578 -2.925 9.885 1.00 96.94 197 ALA A N 1
ATOM 1526 C CA . ALA A 1 197 ? -7.959 -1.918 10.740 1.00 96.94 197 ALA A CA 1
ATOM 1527 C C . ALA A 1 197 ? -7.777 -2.449 12.167 1.00 96.94 197 ALA A C 1
ATOM 1529 O O . ALA A 1 197 ? -6.682 -2.342 12.717 1.00 96.94 197 ALA A O 1
ATOM 1530 N N . ILE A 1 198 ? -8.795 -3.107 12.736 1.00 94.94 198 ILE A N 1
ATOM 1531 C CA . ILE A 1 198 ? -8.719 -3.737 14.066 1.00 94.94 198 ILE A CA 1
ATOM 1532 C C . ILE A 1 198 ? -7.622 -4.805 14.101 1.00 94.94 198 ILE A C 1
ATOM 1534 O O . ILE A 1 198 ? -6.829 -4.827 15.042 1.00 94.94 198 ILE A O 1
ATOM 1538 N N . LYS A 1 199 ? -7.518 -5.655 13.069 1.00 95.44 199 LYS A N 1
ATOM 1539 C CA . LYS A 1 199 ? -6.442 -6.658 12.958 1.00 95.44 199 LYS A CA 1
ATOM 1540 C C . LYS A 1 199 ? -5.061 -6.003 12.945 1.00 95.44 199 LYS A C 1
ATOM 1542 O O . LYS A 1 199 ? -4.171 -6.439 13.676 1.00 95.44 199 LYS A O 1
ATOM 1547 N N . THR A 1 200 ? -4.894 -4.938 12.161 1.00 96.31 200 THR A N 1
ATOM 1548 C CA . THR A 1 200 ? -3.636 -4.182 12.097 1.00 96.31 200 THR A CA 1
ATOM 1549 C C . THR A 1 200 ? -3.308 -3.539 13.446 1.00 96.31 200 THR A C 1
ATOM 1551 O O . THR A 1 200 ? -2.221 -3.754 13.970 1.00 96.31 200 THR A O 1
ATOM 1554 N N . ILE A 1 201 ? -4.246 -2.825 14.075 1.00 95.81 201 ILE A N 1
ATOM 1555 C CA . ILE A 1 201 ? -4.038 -2.201 15.394 1.00 95.81 201 ILE A CA 1
ATOM 1556 C C . ILE A 1 201 ? -3.713 -3.259 16.456 1.00 95.81 201 ILE A C 1
ATOM 1558 O O . ILE A 1 201 ? -2.768 -3.089 17.224 1.00 95.81 201 ILE A O 1
ATOM 1562 N N . GLY A 1 202 ? -4.447 -4.375 16.472 1.00 94.56 202 GLY A N 1
ATOM 1563 C CA . GLY A 1 202 ? -4.215 -5.485 17.395 1.00 94.56 202 GLY A CA 1
ATOM 1564 C C . GLY A 1 202 ? -2.814 -6.084 17.255 1.00 94.56 202 GLY A C 1
ATOM 1565 O O . GLY A 1 202 ? -2.169 -6.391 18.259 1.00 94.56 202 GLY A O 1
ATOM 1566 N N . ARG A 1 203 ? -2.300 -6.182 16.022 1.00 95.31 203 ARG A N 1
ATOM 1567 C CA . ARG A 1 203 ? -0.911 -6.576 15.744 1.00 95.31 203 ARG A CA 1
ATOM 1568 C C . ARG A 1 203 ? 0.089 -5.574 16.340 1.00 95.31 203 ARG A C 1
ATOM 1570 O O . ARG A 1 203 ? 1.049 -5.988 16.994 1.00 95.31 203 ARG A O 1
ATOM 1577 N N . LEU A 1 204 ? -0.172 -4.273 16.191 1.00 95.69 204 LEU A N 1
ATOM 1578 C CA . LEU A 1 204 ? 0.685 -3.186 16.688 1.00 95.69 204 LEU A CA 1
ATOM 1579 C C . LEU A 1 204 ? 0.692 -3.035 18.214 1.00 95.69 204 LEU A C 1
ATOM 1581 O O . LEU A 1 204 ? 1.633 -2.450 18.755 1.00 95.69 204 LEU A O 1
ATOM 1585 N N . THR A 1 205 ? -0.287 -3.594 18.930 1.00 94.25 205 THR A N 1
ATOM 1586 C CA . THR A 1 205 ? -0.325 -3.582 20.404 1.00 94.25 205 THR A CA 1
ATOM 1587 C C . THR A 1 205 ? 0.958 -4.132 21.029 1.00 94.25 205 THR A C 1
ATOM 1589 O O . THR A 1 205 ? 1.385 -3.643 22.071 1.00 94.25 205 THR A O 1
ATOM 1592 N N . LYS A 1 206 ? 1.621 -5.100 20.380 1.00 92.75 206 LYS A N 1
ATOM 1593 C CA . LYS A 1 206 ? 2.905 -5.650 20.849 1.00 92.75 206 LYS A CA 1
ATOM 1594 C C . LYS A 1 206 ? 4.056 -4.638 20.787 1.00 92.75 206 LYS A C 1
ATOM 1596 O O . LYS A 1 206 ? 5.016 -4.780 21.531 1.00 92.75 206 LYS A O 1
ATOM 1601 N N . GLN A 1 207 ? 3.964 -3.646 19.901 1.00 93.31 207 GLN A N 1
ATOM 1602 C CA . GLN A 1 207 ? 5.000 -2.635 19.678 1.00 93.31 207 GLN A CA 1
ATOM 1603 C C . GLN A 1 207 ? 4.782 -1.383 20.534 1.00 93.31 207 GLN A C 1
ATOM 1605 O O . GLN A 1 207 ? 5.744 -0.795 21.018 1.00 93.31 207 GLN A O 1
ATOM 1610 N N . ASN A 1 208 ? 3.527 -0.954 20.720 1.00 92.94 208 ASN A N 1
ATOM 1611 C CA . ASN A 1 208 ? 3.210 0.265 21.470 1.00 92.94 208 ASN A CA 1
ATOM 1612 C C . ASN A 1 208 ? 1.922 0.121 22.308 1.00 92.94 208 ASN A C 1
ATOM 1614 O O . ASN A 1 208 ? 0.904 0.765 22.021 1.00 92.94 208 ASN A O 1
ATOM 1618 N N . PRO A 1 209 ? 1.936 -0.727 23.355 1.00 93.69 209 PRO A N 1
ATOM 161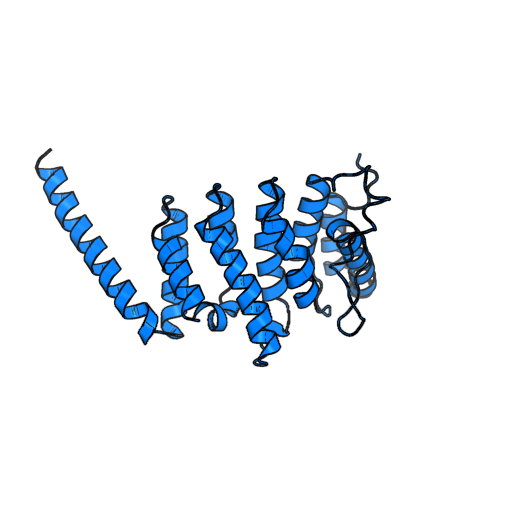9 C CA . PRO A 1 209 ? 0.744 -1.008 24.150 1.00 93.69 209 PRO A CA 1
ATOM 1620 C C . PRO A 1 209 ? 0.250 0.230 24.903 1.00 93.69 209 PRO A C 1
ATOM 1622 O O . PRO A 1 209 ? -0.955 0.451 24.980 1.00 93.69 209 PRO A O 1
ATOM 1625 N N . ALA A 1 210 ? 1.160 1.069 25.407 1.00 93.12 210 ALA A N 1
ATOM 1626 C CA . ALA A 1 210 ? 0.813 2.261 26.180 1.00 93.12 210 ALA A CA 1
ATOM 1627 C C . ALA A 1 210 ? -0.046 3.256 25.380 1.00 93.12 210 ALA A C 1
ATOM 1629 O O . ALA A 1 210 ? -0.943 3.882 25.940 1.00 93.12 210 ALA A O 1
ATOM 1630 N N . TYR A 1 211 ? 0.194 3.372 24.070 1.00 91.44 211 TYR A N 1
ATOM 1631 C CA . TYR A 1 211 ? -0.560 4.278 23.205 1.00 91.44 211 TYR A CA 1
ATOM 1632 C C . TYR A 1 211 ? -1.850 3.650 22.648 1.00 91.44 211 TYR A C 1
ATOM 1634 O O . TYR A 1 211 ? -2.859 4.334 22.462 1.00 91.44 211 TYR A O 1
ATOM 1642 N N . ILE A 1 212 ? -1.831 2.340 22.380 1.00 94.62 212 ILE A N 1
ATOM 1643 C CA . ILE A 1 212 ? -2.921 1.631 21.692 1.00 94.62 212 ILE A CA 1
ATOM 1644 C C . ILE A 1 212 ? -3.989 1.126 22.673 1.00 94.62 212 ILE A C 1
ATOM 1646 O O . ILE A 1 212 ? -5.186 1.301 22.429 1.00 94.62 212 ILE A O 1
ATOM 1650 N N . MET A 1 213 ? -3.576 0.518 23.790 1.00 93.56 213 MET A N 1
ATOM 1651 C CA . MET A 1 213 ? -4.480 -0.180 24.714 1.00 93.56 213 MET A CA 1
ATOM 1652 C C . MET A 1 213 ? -5.580 0.700 25.315 1.00 93.56 213 MET A C 1
ATOM 1654 O O . MET A 1 213 ? -6.713 0.219 25.390 1.00 93.56 213 MET A O 1
ATOM 1658 N N . PRO A 1 214 ? -5.329 1.966 25.711 1.00 92.88 214 PRO A N 1
ATOM 1659 C CA . PRO A 1 214 ? -6.392 2.817 26.245 1.00 92.88 214 PRO A CA 1
ATOM 1660 C C . PRO A 1 214 ? -7.543 3.014 25.249 1.00 92.88 214 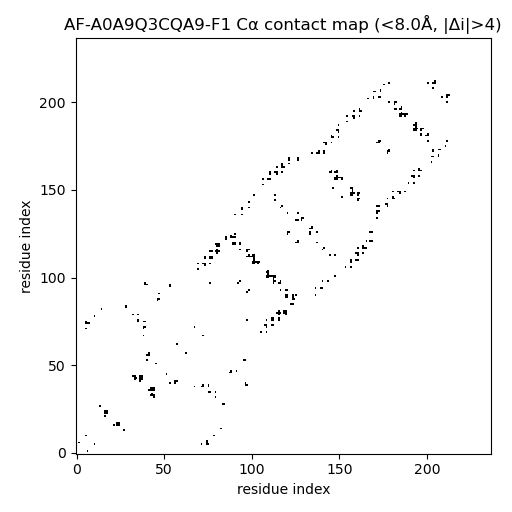PRO A C 1
ATOM 1662 O O . PRO A 1 214 ? -8.713 2.896 25.616 1.00 92.88 214 PRO A O 1
ATOM 1665 N N . ASN A 1 215 ? -7.213 3.245 23.975 1.00 90.19 215 ASN A N 1
ATOM 1666 C CA . ASN A 1 215 ? -8.201 3.440 22.916 1.00 90.19 215 ASN A CA 1
ATOM 1667 C C . ASN A 1 215 ? -8.925 2.133 22.568 1.00 90.19 215 ASN A C 1
ATOM 1669 O O . ASN A 1 215 ? -10.151 2.128 22.498 1.00 90.19 215 ASN A O 1
ATOM 1673 N N . LEU A 1 216 ? -8.203 1.010 22.448 1.00 90.50 216 LEU A N 1
ATOM 1674 C CA . LEU A 1 216 ? -8.829 -0.300 22.221 1.00 90.50 216 LEU A CA 1
ATOM 1675 C C . LEU A 1 216 ? -9.802 -0.682 23.341 1.00 90.50 216 LEU A C 1
ATOM 1677 O O . LEU A 1 216 ? -10.899 -1.164 23.062 1.00 90.50 216 LEU A O 1
ATOM 1681 N N . ARG A 1 217 ? -9.435 -0.436 24.606 1.00 93.25 217 ARG A N 1
ATOM 1682 C CA . ARG A 1 217 ? -10.319 -0.691 25.751 1.00 93.25 217 ARG A CA 1
ATOM 1683 C C . ARG A 1 217 ? -11.603 0.129 25.647 1.00 93.25 217 ARG A C 1
ATOM 1685 O O . ARG A 1 217 ? -12.681 -0.418 25.865 1.00 93.25 217 ARG A O 1
ATOM 1692 N N . LYS A 1 218 ? -11.498 1.413 25.289 1.00 90.88 218 LYS A N 1
ATOM 1693 C CA . LYS A 1 218 ? -12.664 2.284 25.084 1.00 90.88 218 LYS A CA 1
ATOM 1694 C C . LYS A 1 218 ? -13.577 1.747 23.977 1.00 90.88 218 LYS A C 1
ATOM 1696 O O . LYS A 1 218 ? -14.783 1.655 24.187 1.00 90.88 218 LYS A O 1
ATOM 1701 N N . THR A 1 219 ? -13.013 1.347 22.838 1.00 88.00 219 THR A N 1
ATOM 1702 C CA . THR A 1 219 ? -13.783 0.775 21.721 1.00 88.00 219 THR A CA 1
ATOM 1703 C C . THR A 1 219 ? -14.461 -0.539 22.099 1.00 88.00 219 THR A C 1
ATOM 1705 O O . THR A 1 219 ? -15.628 -0.728 21.774 1.00 88.00 219 THR A O 1
ATOM 1708 N N . LEU A 1 220 ? -13.780 -1.430 22.826 1.00 89.38 220 LEU A N 1
ATOM 1709 C CA . LEU A 1 220 ? -14.371 -2.692 23.277 1.00 89.38 220 LEU A CA 1
ATOM 1710 C C . LEU A 1 220 ? -15.582 -2.461 24.191 1.00 89.38 220 LEU A C 1
ATOM 1712 O O . LEU A 1 220 ? -16.619 -3.088 23.998 1.00 89.38 220 LEU A O 1
ATOM 1716 N N . ILE A 1 221 ? -15.461 -1.544 25.155 1.00 93.25 221 ILE A N 1
ATOM 1717 C CA . ILE A 1 221 ? -16.568 -1.180 26.050 1.00 93.25 221 ILE A CA 1
ATOM 1718 C C . ILE A 1 221 ? -17.750 -0.635 25.239 1.00 93.25 221 ILE A C 1
ATOM 1720 O O . ILE A 1 221 ? -18.884 -1.045 25.480 1.00 93.25 221 ILE A O 1
ATOM 1724 N N . GLN A 1 222 ? -17.494 0.231 24.252 1.00 88.69 222 GLN A N 1
ATOM 1725 C CA . GLN A 1 222 ? -18.543 0.760 23.376 1.00 88.69 222 GLN A CA 1
ATOM 1726 C C . GLN A 1 222 ? -19.272 -0.362 22.622 1.00 88.69 222 GLN A C 1
ATOM 1728 O O . GLN A 1 222 ? -20.494 -0.429 22.672 1.00 88.69 222 GLN A O 1
ATOM 1733 N N . LEU A 1 223 ? -18.537 -1.289 22.001 1.00 86.75 223 LEU A N 1
ATOM 1734 C CA . LEU A 1 223 ? -19.127 -2.396 21.239 1.00 86.75 223 LEU A CA 1
ATOM 1735 C C . LEU A 1 223 ? -19.964 -3.341 22.114 1.00 86.75 223 LEU A C 1
ATOM 1737 O O . LEU A 1 223 ? -21.031 -3.785 21.692 1.00 86.75 223 LEU A O 1
ATOM 1741 N N . LEU A 1 224 ? -19.499 -3.647 23.330 1.00 90.69 224 LEU A N 1
ATOM 1742 C CA . LEU A 1 224 ? -20.266 -4.445 24.294 1.00 90.69 224 LEU A CA 1
ATOM 1743 C C . LEU A 1 224 ? -21.560 -3.731 24.697 1.00 90.69 224 LEU A C 1
ATOM 1745 O O . LEU A 1 224 ? -22.623 -4.348 24.723 1.00 90.69 224 LEU A O 1
ATOM 1749 N N . THR A 1 225 ? -21.474 -2.424 24.938 1.00 91.56 225 THR A N 1
ATOM 1750 C CA . THR A 1 225 ? -22.626 -1.583 25.279 1.00 91.56 225 THR A CA 1
ATOM 1751 C C . THR A 1 225 ? -23.648 -1.578 24.137 1.00 91.56 225 THR A C 1
ATOM 1753 O O . THR A 1 225 ? -24.830 -1.847 24.356 1.00 91.56 225 THR A O 1
ATOM 1756 N N . ASP A 1 226 ? -23.198 -1.364 22.899 1.00 87.56 226 ASP A N 1
ATOM 1757 C CA . ASP A 1 226 ? -24.057 -1.362 21.710 1.00 87.56 226 ASP A CA 1
ATOM 1758 C C . ASP A 1 226 ? -24.759 -2.718 21.504 1.00 87.56 226 ASP A C 1
ATOM 1760 O O . ASP A 1 226 ? -25.947 -2.769 21.166 1.00 87.56 226 ASP A O 1
ATOM 1764 N N . LEU A 1 227 ? -24.059 -3.830 21.766 1.00 88.31 227 LEU A N 1
ATOM 1765 C CA . LEU A 1 227 ? -24.633 -5.179 21.721 1.00 88.31 227 LEU A CA 1
ATOM 1766 C C . LEU A 1 227 ? -25.726 -5.391 22.779 1.00 88.31 227 LEU A C 1
ATOM 1768 O O . LEU A 1 227 ? -26.765 -5.987 22.473 1.00 88.31 227 LEU A O 1
ATOM 1772 N N . GLU A 1 228 ? -25.522 -4.916 24.008 1.00 89.44 228 GLU A N 1
ATOM 1773 C CA . GLU A 1 228 ? -26.513 -5.029 25.086 1.00 89.44 228 GLU A CA 1
ATOM 1774 C C . GLU A 1 228 ? -27.795 -4.240 24.782 1.00 89.44 228 GLU A C 1
ATOM 1776 O O . GLU A 1 228 ? -28.902 -4.747 24.997 1.00 89.44 228 GLU A O 1
ATOM 1781 N N . TYR A 1 229 ? -27.673 -3.026 24.237 1.00 84.19 229 TYR A N 1
ATOM 1782 C CA . TYR A 1 229 ? -28.834 -2.206 23.875 1.00 84.19 229 TYR A CA 1
ATOM 1783 C C . TYR A 1 229 ? -29.554 -2.702 22.614 1.00 84.19 229 TYR A C 1
ATOM 1785 O O . TYR A 1 229 ? -30.785 -2.640 22.555 1.00 84.19 229 TYR A O 1
ATOM 1793 N N . SER A 1 230 ? -28.830 -3.252 21.635 1.00 82.00 230 SER A N 1
ATOM 1794 C CA . SER A 1 230 ? -29.428 -3.834 20.423 1.00 82.00 230 SER A CA 1
ATOM 1795 C C . SER A 1 230 ? -30.384 -4.991 20.748 1.00 82.00 230 SER A C 1
ATOM 1797 O O . SER A 1 230 ? -31.513 -5.025 20.252 1.00 82.00 230 SER A O 1
ATOM 1799 N N . LYS A 1 231 ? -29.997 -5.882 21.675 1.00 71.06 231 LYS A N 1
ATOM 1800 C CA . LYS A 1 231 ? -30.863 -6.981 22.145 1.00 71.06 231 LYS A CA 1
ATOM 1801 C C . LYS A 1 231 ? -32.151 -6.478 22.797 1.00 71.06 231 LYS A C 1
ATOM 1803 O O . LYS A 1 231 ? -33.213 -7.034 22.547 1.00 71.06 231 LYS A O 1
ATOM 1808 N N . LYS A 1 232 ? -32.076 -5.417 23.607 1.00 64.94 232 LYS A N 1
ATOM 1809 C CA . LYS A 1 232 ? -33.261 -4.818 24.247 1.00 64.94 232 LYS A CA 1
ATOM 1810 C C . LYS A 1 232 ? -34.214 -4.201 23.224 1.00 64.94 232 LYS A C 1
ATOM 1812 O O . LYS A 1 232 ? -35.420 -4.324 23.385 1.00 64.94 232 LYS A O 1
ATOM 1817 N N . LYS A 1 233 ? -33.690 -3.581 22.162 1.00 59.75 233 LYS A N 1
ATOM 1818 C CA . LYS A 1 233 ? -34.506 -2.995 21.090 1.00 59.75 233 LYS A CA 1
ATOM 1819 C C . LYS A 1 233 ? -35.223 -4.060 20.254 1.00 59.75 233 LYS A C 1
ATOM 1821 O O . LYS A 1 233 ? -36.389 -3.870 19.950 1.00 59.75 233 LYS A O 1
ATOM 1826 N N . ALA A 1 234 ? -34.560 -5.179 19.956 1.00 60.03 234 ALA A N 1
ATOM 1827 C CA . ALA A 1 234 ? -35.158 -6.308 19.235 1.00 60.03 234 ALA A CA 1
ATOM 1828 C C . ALA A 1 234 ? -36.227 -7.071 20.045 1.00 60.03 234 ALA A C 1
ATOM 1830 O O . ALA A 1 234 ? -37.069 -7.736 19.462 1.00 60.03 234 ALA A O 1
ATOM 1831 N N . LEU A 1 235 ? -36.194 -6.991 21.380 1.00 58.50 235 LEU A N 1
ATOM 1832 C CA . LEU A 1 235 ? -37.227 -7.561 22.260 1.00 58.50 235 LEU A CA 1
ATOM 1833 C C . LEU A 1 235 ? -38.451 -6.642 22.433 1.00 58.50 235 LEU A C 1
ATOM 1835 O O . LEU A 1 235 ? -39.464 -7.078 22.972 1.00 58.50 235 LEU A O 1
ATOM 1839 N N . LEU A 1 236 ? -38.344 -5.373 22.027 1.00 55.44 236 LEU A N 1
ATOM 1840 C CA . LEU A 1 236 ? -39.387 -4.344 22.136 1.00 55.44 236 LEU A CA 1
ATOM 1841 C C . LEU A 1 236 ? -40.035 -4.005 20.778 1.00 55.44 236 LEU A C 1
ATOM 1843 O O . LEU A 1 236 ? -40.855 -3.089 20.713 1.00 55.44 236 LEU A O 1
ATOM 1847 N N . SER A 1 237 ? -39.654 -4.710 19.711 1.00 49.22 237 SER A N 1
ATOM 1848 C CA . SER A 1 237 ? -40.171 -4.594 18.341 1.00 49.22 237 SER A CA 1
ATOM 1849 C C . SER A 1 237 ? -40.789 -5.908 17.899 1.00 49.22 237 SER A C 1
ATOM 1851 O O . SER A 1 237 ? -41.869 -5.866 17.278 1.00 49.22 237 SER A O 1
#

Foldseek 3Di:
DDPLPFDPVVLVVLQVCVVPPVVCVVVSLQVLQQSLCCLFQVGGDDAPPPPDPSVCRDDPVPPPPDDRDLVSLLSSLQSLLPPDNPPGACLVVLQSTLLVQLPDPDPSSVLSSLLSSLSNVVRHPLLVDPDPVSLVSLLNSLLSLLVCLQPPPDPVSNLSNLVSNDPSCLLNCLPLSNLVSLVSQCPDPDPSSVVSSCVSLVSSCVVHVPRRVVVVVVVVVVVVVVVVVVVVVVVVD

Nearest PDB structures (foldseek):
  6sb2-assembly1_B  TM=9.140E-01  e=1.141E-08  Homo sapiens
  6bcx-assembly1_B  TM=9.152E-01  e=1.505E-08  Homo sapiens
  9f44-assembly1_A  TM=8.914E-01  e=7.193E-09  Homo sapiens
  7pqh-assembly1_F  TM=8.355E-01  e=4.330E-09  Saccharomyces cerevisiae
  7peb-assembly1_A  TM=8.721E-01  e=7.532E-09  Homo sapiens

Sequence (237 aa):
MSSDGLSKPLRAALVELDRYIPPLLPIVQEKLLNLLAVKLSGEKFKPPGMPVNWRAGPSVTDLSTMTPNRVTVTLALKTLGTFNFKGYRLNEFVQDVVIRWADDESPDVRQAAATCCAQVLAQDPIIHQSSPHAVKLISNVLTKLLAVVITDPLPSIRHSTLSALDPKFDRFLAQPNNIKQLFMAMNDEVHVIRESAIKTIGRLTKQNPAYIMPNLRKTLIQLLTDLEYSKKKALLS

Solvent-accessible surface area (backbone atoms only — not comparable to full-atom values): 13495 Å² total; per-residue (Å²): 134,83,91,70,90,77,49,74,67,55,55,54,53,52,57,50,39,49,74,75,41,62,89,51,36,67,62,51,42,53,54,48,46,28,53,41,27,32,67,69,67,71,42,68,65,75,65,89,89,58,95,76,61,84,80,66,54,77,61,88,87,79,58,91,80,64,80,78,55,60,68,59,41,26,50,36,30,46,44,62,32,68,52,85,53,86,91,60,80,50,64,65,54,33,68,67,46,43,52,61,38,44,73,44,90,47,66,65,33,17,39,23,17,42,34,18,47,36,42,42,46,76,72,31,75,57,66,78,47,85,47,72,66,43,49,50,55,52,44,53,50,49,51,52,48,48,46,44,39,64,67,49,91,47,67,71,44,19,40,48,36,57,71,37,64,52,76,80,46,41,83,58,45,47,34,71,72,44,42,54,48,44,60,53,26,44,67,42,94,49,65,72,38,17,53,53,28,47,52,53,52,60,61,30,34,82,77,32,40,87,75,42,46,65,57,53,53,53,51,52,54,49,54,54,51,53,53,59,52,49,55,55,52,65,74,75,110

Radius of gyration: 20.92 Å; Cα contacts (8 Å, |Δi|>4): 240; chains: 1; bounding box: 64×45×57 Å

Organism: NCBI:txid1389203

Secondary structure (DSSP, 8-state):
---SS--HHHHHHHHHHHHH-GGGHHHHHHHHHHHHHHHHHSS----BTB---TT-PSPTTS-TT----HHHHHHHHHHHHHS--TT---HHHHHHTGGGGGG-SSHHHHHHHHHHHHHHHHHSGGGG--SHHHHHHHHHHHHHHHHHHHH-S-HHHHHHHHHT--GGGHHHHTSHHHHHHHHHHTT-SSHHHHHHHHHHHHHHTTT-HHHHHHHHHHHHHHHHHHHHHHHHHHT--

Mean predicted aligned error: 7.75 Å

InterPro domains:
  IPR000357 HEAT repeat [PF02985] (97-121)
  IPR011989 Armadillo-like helical [G3DSA:1.25.10.10] (58-234)
  IPR016024 Armadillo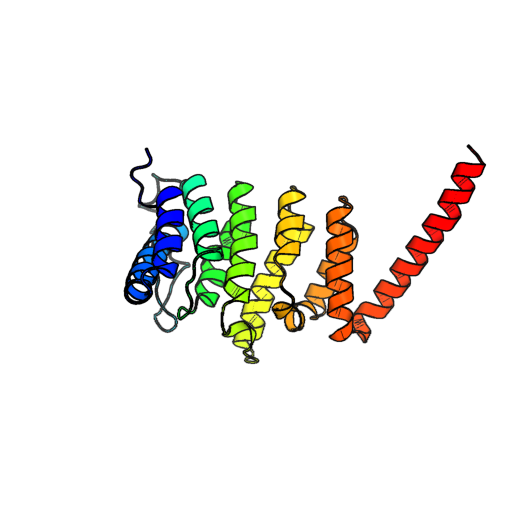-type fold [SSF48371] (57-232)
  IPR050517 DNA Damage Response and Repair Kinase [PTHR11139] (2-229)

pLDDT: mean 86.42, std 15.27, range [35.31, 98.44]